Protein AF-0000000087155944 (afdb_homodimer)

Nearest PDB structures (foldseek):
  3dxo-assembly1_A  TM=9.487E-01  e=4.231E-16  Agrobacterium fabrum str. C58
  6x1i-assembly1_B  TM=9.323E-01  e=2.704E-15  Agrobacterium fabrum str. C58
  6bjt-assembly1_A  TM=5.564E-01  e=1.236E-04  Pseudomonas sp. EGD-AKN5
  4q53-assembly1_A  TM=5.794E-01  e=1.583E-04  Bacteroides uniformis ATCC 8492
  2rcd-assembly2_C  TM=5.549E-01  e=8.938E-04  Pectobacterium atrosepticum SCRI1043

Radius of gyration: 18.8 Å; Cα contacts (8 Å, |Δi|>4): 462; chains: 2; bounding box: 41×54×45 Å

pLDDT: mean 95.15, std 6.65, range [58.75, 98.75]

InterPro domains:
  IPR032710 NTF2-like domain superfamily [SSF54427] (1-115)
  IPR037401 SnoaL-like domain [PF12680] (8-109)

Foldseek 3Di:
DQDQQVLVVLVQVLLADQDLVVNLVSCVVAADQQAKEDEPPDIAGGSVRVSVVSNVVCVVPVQKGKDWDDGWDDDDQKIKTKIAIDHPPDDGQWIKMWIFGDDPRHTRYIYIYTDGDPPD/DQDQQVLVVLVQVLLQDQDLVVNLVSCVVAADQQAKEDEPPDIAGGSVRVSVVSNVVCVVPVQKGKDWDDGWDDDDQKIKTKIAIDHPPDGGQWIKMWIFGDDPRHTRYIYIYTDGDPPD

Sequence (240 aa):
MTDHATIARRYIELWNERTPSRRRELLSESWTADARYIDPLISGDGHEGVDALIAGVQQKFPDFRFKLLGEPNGFGDHVRFSWGLGPDGVDSPIKGTDFAVLKEGRIRSITGFLDQVPGAMTDHATIARRYIELWNERTPSRRRELLSESWTADARYIDPLISGDGHEGVDALIAGVQQKFPDFRFKLLGEPNGFGDHVRFSWGLGPDGVDSPIKGTDFAVLKEGRIRSITGFLDQVPGA

Solvent-accessible surface area (backbone atoms only — not comparable to full-atom values): 12722 Å² total; per-residue (Å²): 127,80,55,45,52,58,54,52,52,52,49,43,49,47,71,56,48,83,48,67,71,60,36,53,51,52,39,64,71,42,31,41,73,77,15,35,40,38,39,86,84,50,68,20,54,23,56,66,30,42,52,51,47,46,51,51,52,42,68,75,38,74,73,45,44,63,41,77,44,79,77,50,40,62,48,85,49,36,32,39,40,30,33,25,37,23,48,87,96,52,85,44,58,28,29,30,42,37,37,35,37,43,54,94,88,16,39,38,32,36,46,40,46,81,74,35,58,75,89,108,127,81,57,43,52,59,51,53,51,52,50,43,50,48,70,59,47,83,48,68,70,59,37,52,50,52,39,65,72,44,31,41,72,78,14,35,39,39,41,87,85,51,69,21,55,22,55,67,31,41,52,51,48,45,52,52,52,41,67,76,37,71,72,44,42,64,42,77,44,79,78,50,42,63,48,86,48,37,35,40,40,31,35,28,38,22,49,85,95,50,84,44,59,28,28,31,41,39,37,34,36,43,55,94,87,14,39,36,32,40,46,39,45,80,73,36,58,76,89,108

Structure (mmCIF, N/CA/C/O backbone):
data_AF-0000000087155944-model_v1
#
loop_
_entity.id
_entity.type
_entity.pdbx_description
1 polymer 'SnoaL-like domain-containing protein'
#
loop_
_atom_site.group_PDB
_atom_site.id
_atom_site.type_symbol
_atom_site.label_atom_id
_atom_site.label_alt_id
_atom_site.label_comp_id
_atom_site.label_asym_id
_atom_site.label_entity_id
_atom_site.label_seq_id
_atom_site.pdbx_PDB_ins_code
_atom_site.Cartn_x
_atom_site.Cartn_y
_atom_site.Cartn_z
_atom_site.occupancy
_atom_site.B_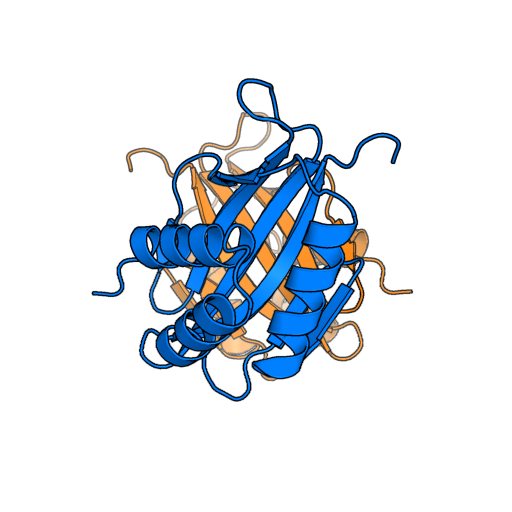iso_or_equiv
_atom_site.auth_seq_id
_atom_site.auth_comp_id
_atom_site.auth_asym_id
_atom_site.auth_atom_id
_atom_site.pdbx_PDB_model_num
ATOM 1 N N . MET A 1 1 ? -20.328 -7.719 -1.333 1 65.56 1 MET A N 1
ATOM 2 C CA . MET A 1 1 ? -19.234 -7.09 -0.606 1 65.56 1 MET A CA 1
ATOM 3 C C . MET A 1 1 ? -17.891 -7.75 -0.963 1 65.56 1 MET A C 1
ATOM 5 O O . MET A 1 1 ? -17.828 -8.969 -1.146 1 65.56 1 MET A O 1
ATOM 9 N N . THR A 1 2 ? -17.031 -6.914 -1.451 1 77.94 2 THR A N 1
ATOM 10 C CA . THR A 1 2 ? -15.758 -7.488 -1.863 1 77.94 2 THR A CA 1
ATOM 11 C C . THR A 1 2 ? -15.141 -8.305 -0.73 1 77.94 2 THR A C 1
ATOM 13 O O . THR A 1 2 ? -15.078 -7.844 0.411 1 77.94 2 THR A O 1
ATOM 16 N N . ASP A 1 3 ? -14.812 -9.555 -0.966 1 91.5 3 ASP A N 1
ATOM 17 C CA . ASP A 1 3 ? -14.109 -10.43 -0.033 1 91.5 3 ASP A CA 1
ATOM 18 C C . ASP A 1 3 ? -12.602 -10.312 -0.208 1 91.5 3 ASP A C 1
ATOM 20 O O . ASP A 1 3 ? -12 -11.031 -1.009 1 91.5 3 ASP A O 1
ATOM 24 N N . HIS A 1 4 ? -11.977 -9.461 0.553 1 94.94 4 HIS A N 1
ATOM 25 C CA . HIS A 1 4 ? -10.57 -9.109 0.41 1 94.94 4 HIS A CA 1
ATOM 26 C C . HIS A 1 4 ? -9.672 -10.297 0.747 1 94.94 4 HIS A C 1
ATOM 28 O O . HIS A 1 4 ? -8.641 -10.5 0.102 1 94.94 4 HIS A O 1
ATOM 34 N N . ALA A 1 5 ? -10.148 -11.086 1.718 1 95.44 5 ALA A N 1
ATOM 35 C CA . ALA A 1 5 ? -9.367 -12.266 2.094 1 95.44 5 ALA A CA 1
ATOM 36 C C . ALA A 1 5 ? -9.32 -13.273 0.953 1 95.44 5 ALA A C 1
ATOM 38 O O . ALA A 1 5 ? -8.281 -13.898 0.711 1 95.44 5 ALA A O 1
ATOM 39 N N . THR A 1 6 ? -10.43 -13.438 0.311 1 96.19 6 THR A N 1
ATOM 40 C CA . THR A 1 6 ? -10.492 -14.359 -0.815 1 96.19 6 THR A CA 1
ATOM 41 C C . THR A 1 6 ? -9.602 -13.883 -1.958 1 96.19 6 THR A C 1
ATOM 43 O O . THR A 1 6 ? -8.93 -14.688 -2.611 1 96.19 6 THR A O 1
ATOM 46 N N . ILE A 1 7 ? -9.578 -12.602 -2.18 1 97.25 7 ILE A N 1
ATOM 47 C CA . ILE A 1 7 ? -8.727 -12.023 -3.217 1 97.25 7 ILE A CA 1
ATOM 48 C C . ILE A 1 7 ? -7.266 -12.336 -2.91 1 97.25 7 ILE A C 1
ATOM 50 O O . ILE A 1 7 ? -6.523 -12.781 -3.787 1 97.25 7 ILE A O 1
ATOM 54 N N . ALA A 1 8 ? -6.871 -12.133 -1.677 1 98.12 8 ALA A N 1
ATOM 55 C CA . ALA A 1 8 ? -5.496 -12.391 -1.261 1 98.12 8 ALA A CA 1
ATOM 56 C C . ALA A 1 8 ? -5.156 -13.875 -1.392 1 98.12 8 ALA A C 1
ATOM 58 O O . ALA A 1 8 ? -4.066 -14.234 -1.849 1 98.12 8 ALA A O 1
ATOM 59 N N . ARG A 1 9 ? -6.082 -14.719 -1.025 1 97.31 9 ARG A N 1
ATOM 60 C CA . ARG A 1 9 ? -5.859 -16.156 -1.111 1 97.31 9 ARG A CA 1
ATOM 61 C C . ARG A 1 9 ? -5.68 -16.609 -2.561 1 97.31 9 ARG A C 1
ATOM 63 O O . ARG A 1 9 ? -4.777 -17.391 -2.869 1 97.31 9 ARG A O 1
ATOM 70 N N . ARG A 1 10 ? -6.492 -16.094 -3.426 1 97.31 10 ARG A N 1
ATOM 71 C CA . ARG A 1 10 ? -6.402 -16.438 -4.844 1 97.31 10 ARG A CA 1
ATOM 72 C C . ARG A 1 10 ? -5.102 -15.914 -5.445 1 97.31 10 ARG A C 1
ATOM 74 O O . ARG A 1 10 ? -4.512 -16.562 -6.316 1 97.31 10 ARG A O 1
ATOM 81 N N . TYR A 1 11 ? -4.699 -14.781 -4.996 1 98.44 11 TYR A N 1
ATOM 82 C CA . TYR A 1 11 ? -3.422 -14.211 -5.414 1 98.44 11 TYR A CA 1
ATOM 83 C C . TYR A 1 11 ? -2.271 -15.148 -5.055 1 98.44 11 TYR A C 1
ATOM 85 O O . TYR A 1 11 ? -1.435 -15.461 -5.906 1 98.44 11 TYR A O 1
ATOM 93 N N . ILE A 1 12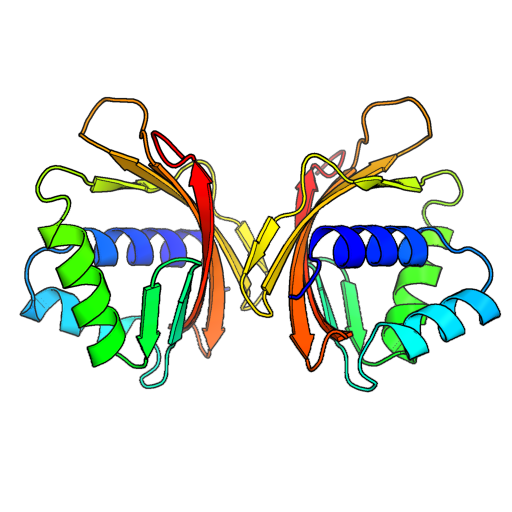 ? -2.291 -15.586 -3.85 1 98.12 12 ILE A N 1
ATOM 94 C CA . ILE A 1 12 ? -1.229 -16.469 -3.383 1 98.12 12 ILE A CA 1
ATOM 95 C C . ILE A 1 12 ? -1.285 -17.797 -4.152 1 98.12 12 ILE A C 1
ATOM 97 O O . ILE A 1 12 ? -0.248 -18.344 -4.516 1 98.12 12 ILE A O 1
ATOM 101 N N . GLU A 1 13 ? -2.498 -18.297 -4.398 1 97.94 13 GLU A N 1
ATOM 102 C CA . GLU A 1 13 ? -2.668 -19.5 -5.203 1 97.94 13 GLU A CA 1
ATOM 103 C C . GLU A 1 13 ? -2.049 -19.328 -6.59 1 97.94 13 GLU A C 1
ATOM 105 O O . GLU A 1 13 ? -1.396 -20.25 -7.102 1 97.94 13 GLU A O 1
ATOM 110 N N . LEU A 1 14 ? -2.246 -18.203 -7.172 1 98.5 14 LEU A N 1
ATOM 111 C CA . LEU A 1 14 ? -1.695 -17.922 -8.492 1 98.5 14 LEU A CA 1
ATOM 112 C C . LEU A 1 14 ? -0.172 -18 -8.477 1 98.5 14 LEU A C 1
ATOM 114 O O . LEU A 1 14 ? 0.431 -18.641 -9.336 1 98.5 14 LEU A O 1
ATOM 118 N N . TRP A 1 15 ? 0.445 -17.359 -7.496 1 98.19 15 TRP A N 1
ATOM 119 C CA . TRP A 1 15 ? 1.899 -17.297 -7.398 1 98.19 15 TRP A CA 1
ATOM 120 C C . TRP A 1 15 ? 2.49 -18.688 -7.164 1 98.19 15 TRP A C 1
ATOM 122 O O . TRP A 1 15 ? 3.654 -18.938 -7.488 1 98.19 15 TRP A O 1
ATOM 132 N N . ASN A 1 16 ? 1.623 -19.562 -6.602 1 97.62 16 ASN A N 1
ATOM 133 C CA . ASN A 1 16 ? 2.104 -20.906 -6.297 1 97.62 16 ASN A CA 1
ATOM 134 C C . ASN A 1 16 ? 1.771 -21.891 -7.414 1 97.62 16 ASN A C 1
ATOM 136 O O . ASN A 1 16 ? 2.215 -23.047 -7.387 1 97.62 16 ASN A O 1
ATOM 140 N N . GLU A 1 17 ? 0.914 -21.5 -8.383 1 98.06 17 GLU A N 1
ATOM 141 C CA . GLU A 1 17 ? 0.504 -22.375 -9.477 1 98.06 17 GLU A CA 1
ATOM 142 C C . GLU A 1 17 ? 1.668 -22.656 -10.422 1 98.06 17 GLU A C 1
ATOM 144 O O . GLU A 1 17 ? 2.234 -21.734 -11.016 1 98.06 17 GLU A O 1
ATOM 149 N N . ARG A 1 18 ? 1.999 -23.938 -10.68 1 97 18 ARG A N 1
ATOM 150 C CA . ARG A 1 18 ? 3.195 -24.312 -11.43 1 97 18 ARG A CA 1
ATOM 151 C C . ARG A 1 18 ? 2.848 -24.688 -12.867 1 97 18 ARG A C 1
ATOM 153 O O . ARG A 1 18 ? 3.732 -24.766 -13.719 1 97 18 ARG A O 1
ATOM 160 N N . THR A 1 19 ? 1.595 -24.891 -13.148 1 97.56 19 THR A N 1
ATOM 161 C CA . THR A 1 19 ? 1.154 -25.234 -14.492 1 97.56 19 THR A CA 1
ATOM 162 C C . THR A 1 19 ? 0.83 -23.984 -15.297 1 97.56 19 THR A C 1
ATOM 164 O O . THR A 1 19 ? -0.12 -23.266 -14.977 1 97.56 19 THR A O 1
ATOM 167 N N . PRO A 1 20 ? 1.534 -23.781 -16.422 1 96.88 20 PRO A N 1
ATOM 168 C CA . PRO A 1 20 ? 1.374 -22.531 -17.172 1 96.88 20 PRO A CA 1
ATOM 169 C C . PRO A 1 20 ? -0.056 -22.312 -17.656 1 96.88 20 PRO A C 1
ATOM 171 O O . PRO A 1 20 ? -0.588 -21.203 -17.562 1 96.88 20 PRO A O 1
ATOM 174 N N . SER A 1 21 ? -0.633 -23.375 -18.172 1 97.5 21 SER A N 1
ATOM 175 C CA . SER A 1 21 ? -1.989 -23.219 -18.688 1 97.5 21 SER A CA 1
ATOM 176 C C . SER A 1 21 ? -2.971 -22.875 -17.578 1 97.5 21 SER A C 1
ATOM 178 O O . SER A 1 21 ? -3.869 -22.047 -17.766 1 97.5 21 SER A O 1
ATOM 180 N N . ARG A 1 22 ? -2.83 -23.484 -16.453 1 97.88 22 ARG A N 1
ATOM 181 C CA . ARG A 1 22 ? -3.686 -23.203 -15.305 1 97.88 22 ARG A CA 1
ATOM 182 C C . ARG A 1 22 ? -3.441 -21.797 -14.781 1 97.88 22 ARG A C 1
ATOM 184 O O . ARG A 1 22 ? -4.383 -21.094 -14.391 1 97.88 22 ARG A O 1
ATOM 191 N N . ARG A 1 23 ? -2.199 -21.359 -14.758 1 97.81 23 ARG A N 1
ATOM 192 C CA . ARG A 1 23 ? -1.865 -20 -14.344 1 97.81 23 ARG A CA 1
ATOM 193 C C . ARG A 1 23 ? -2.551 -18.969 -15.234 1 97.81 23 ARG A C 1
ATOM 195 O O . ARG A 1 23 ? -3.098 -17.969 -14.742 1 97.81 23 ARG A O 1
ATOM 202 N N . ARG A 1 24 ? -2.557 -19.203 -16.516 1 97.19 24 ARG A N 1
ATOM 203 C CA . ARG A 1 24 ? -3.195 -18.297 -17.453 1 97.19 24 ARG A CA 1
ATOM 204 C C . ARG A 1 24 ? -4.703 -18.234 -17.219 1 97.19 24 ARG A C 1
ATOM 206 O O . ARG A 1 24 ? -5.312 -17.172 -17.359 1 97.19 24 ARG A O 1
ATOM 213 N N . GLU A 1 25 ? -5.23 -19.344 -16.891 1 97.88 25 GLU A N 1
ATOM 214 C CA . GLU A 1 25 ? -6.656 -19.391 -16.562 1 97.88 25 GLU A CA 1
ATOM 215 C C . GLU A 1 25 ? -6.965 -18.578 -15.312 1 97.88 25 GLU A C 1
ATOM 217 O O . GLU A 1 25 ? -7.926 -17.797 -15.297 1 97.88 25 GLU A O 1
ATOM 222 N N . LEU A 1 26 ? -6.172 -18.766 -14.297 1 98 26 LEU A N 1
ATOM 223 C CA . LEU A 1 26 ? -6.359 -18.031 -13.055 1 98 26 LEU A CA 1
ATOM 224 C C . LEU A 1 26 ? -6.219 -16.531 -13.297 1 98 26 LEU A C 1
ATOM 226 O O . LEU A 1 26 ? -6.988 -15.734 -12.75 1 98 26 LEU A O 1
ATOM 230 N N . LEU A 1 27 ? -5.25 -16.125 -14.117 1 98.25 27 LEU A N 1
ATOM 231 C CA . LEU A 1 27 ? -5.062 -14.727 -14.469 1 98.25 27 LEU A CA 1
ATOM 232 C C . LEU A 1 27 ? -6.293 -14.18 -15.18 1 98.25 27 LEU A C 1
ATOM 234 O O . LEU A 1 27 ? -6.789 -13.102 -14.828 1 98.25 27 LEU A O 1
ATOM 238 N N . SER A 1 28 ? -6.762 -14.914 -16.094 1 97.56 28 SER A N 1
ATOM 239 C CA . SER A 1 28 ? -7.922 -14.492 -16.875 1 97.56 28 SER A CA 1
ATOM 240 C C . SER A 1 28 ? -9.148 -14.328 -15.992 1 97.56 28 SER A C 1
ATOM 242 O O . SER A 1 28 ? -9.977 -13.438 -16.219 1 97.56 28 SER A O 1
ATOM 244 N N . GLU A 1 29 ? -9.266 -15.078 -14.977 1 97 29 GLU A N 1
ATOM 245 C CA . GLU A 1 29 ? -10.43 -15.078 -14.094 1 97 29 GLU A CA 1
ATOM 246 C C . GLU A 1 29 ? -10.344 -13.953 -13.07 1 97 29 GLU A C 1
ATOM 248 O O . GLU A 1 29 ? -11.359 -13.328 -12.75 1 97 29 GLU A O 1
ATOM 253 N N . SER A 1 30 ? -9.156 -13.633 -12.664 1 97.56 30 SER A N 1
ATOM 254 C CA . SER A 1 30 ? -9.062 -12.852 -11.438 1 97.56 30 SER A CA 1
ATOM 255 C C . SER A 1 30 ? -8.406 -11.492 -11.688 1 97.56 30 SER A C 1
ATOM 257 O O . SER A 1 30 ? -8.438 -10.609 -10.828 1 97.56 30 SER A O 1
ATOM 259 N N . TRP A 1 31 ? -7.824 -11.344 -12.852 1 98.5 31 TRP A N 1
ATOM 260 C CA . TRP A 1 31 ? -7.121 -10.109 -13.188 1 98.5 31 TRP A CA 1
ATOM 261 C C . TRP A 1 31 ? -7.738 -9.445 -14.414 1 98.5 31 TRP A C 1
ATOM 263 O O . TRP A 1 31 ? -8.188 -10.133 -15.336 1 98.5 31 TRP A O 1
ATOM 273 N N . THR A 1 32 ? -7.762 -8.125 -14.422 1 98.5 32 THR A N 1
ATOM 274 C CA . THR A 1 32 ? -8.172 -7.441 -15.648 1 98.5 32 THR A CA 1
ATOM 275 C C . THR A 1 32 ? -7.137 -7.637 -16.75 1 98.5 32 THR A C 1
ATOM 277 O O . THR A 1 32 ? -5.965 -7.898 -16.469 1 98.5 32 THR A O 1
ATOM 280 N N . ALA A 1 33 ? -7.492 -7.477 -17.938 1 97.62 33 ALA A N 1
ATOM 281 C CA . ALA A 1 33 ? -6.621 -7.754 -19.078 1 97.62 33 ALA A CA 1
ATOM 282 C C . ALA A 1 33 ? -5.434 -6.793 -19.109 1 97.62 33 ALA A C 1
ATOM 284 O O . ALA A 1 33 ? -4.348 -7.148 -19.578 1 97.62 33 ALA A O 1
ATOM 285 N N . ASP A 1 34 ? -5.633 -5.617 -18.562 1 97.44 34 ASP A N 1
ATOM 286 C CA . ASP A 1 34 ? -4.602 -4.586 -18.578 1 97.44 34 ASP A CA 1
ATOM 287 C C . ASP A 1 34 ? -3.938 -4.449 -17.203 1 97.44 34 ASP A C 1
ATOM 289 O O . ASP A 1 34 ? -3.389 -3.395 -16.875 1 97.44 34 ASP A O 1
ATOM 293 N N . ALA A 1 35 ? -4.02 -5.504 -16.391 1 98.25 35 ALA A N 1
ATOM 294 C CA . ALA A 1 35 ? -3.49 -5.453 -15.023 1 98.25 35 ALA A CA 1
ATOM 295 C C . ALA A 1 35 ? -1.978 -5.246 -15.031 1 98.25 35 ALA A C 1
ATOM 297 O O . ALA A 1 35 ? -1.296 -5.637 -15.984 1 98.25 35 ALA A O 1
ATOM 298 N N . ARG A 1 36 ? -1.541 -4.621 -14.039 1 98.12 36 ARG A N 1
ATOM 299 C CA . ARG A 1 36 ? -0.114 -4.352 -13.891 1 98.12 36 ARG A CA 1
ATOM 300 C C . ARG A 1 36 ? 0.393 -4.805 -12.523 1 98.12 36 ARG A C 1
ATOM 302 O O . ARG A 1 36 ? -0.282 -4.613 -11.516 1 98.12 36 ARG A O 1
ATOM 309 N N . TYR A 1 37 ? 1.573 -5.359 -12.578 1 98.69 37 TYR A N 1
ATOM 310 C CA . TYR A 1 37 ? 2.314 -5.715 -11.375 1 98.69 37 TYR A CA 1
ATOM 311 C C . TYR A 1 37 ? 3.643 -4.969 -11.312 1 98.69 37 TYR A C 1
ATOM 313 O O . TYR A 1 37 ? 4.383 -4.926 -12.297 1 98.69 37 TYR A O 1
ATOM 321 N N . ILE A 1 38 ? 3.918 -4.324 -10.086 1 98.31 38 ILE A N 1
ATOM 322 C CA . ILE A 1 38 ? 5.223 -3.684 -9.93 1 98.31 38 ILE A CA 1
ATOM 323 C C . ILE A 1 38 ? 5.734 -3.895 -8.508 1 98.31 38 ILE A C 1
ATOM 325 O O . ILE A 1 38 ? 4.961 -3.846 -7.551 1 98.31 38 ILE A O 1
ATOM 329 N N . ASP A 1 39 ? 6.941 -4.242 -8.367 1 97.19 39 ASP A N 1
ATOM 330 C CA . ASP A 1 39 ? 7.68 -4.18 -7.113 1 97.19 39 ASP A CA 1
ATOM 331 C C . ASP A 1 39 ? 9.102 -3.664 -7.34 1 97.19 39 ASP A C 1
ATOM 333 O O . ASP A 1 39 ? 9.461 -3.293 -8.461 1 97.19 39 ASP A O 1
ATOM 337 N N . PRO A 1 40 ? 9.992 -3.48 -6.332 1 96.06 40 PRO A N 1
ATOM 338 C CA . PRO A 1 40 ? 11.297 -2.844 -6.52 1 96.06 40 PRO A CA 1
ATOM 339 C C . PRO A 1 40 ? 12.188 -3.6 -7.504 1 96.06 40 PRO A C 1
ATOM 341 O O . PRO A 1 40 ? 13.117 -3.02 -8.07 1 96.06 40 PRO A O 1
ATOM 344 N N . LEU A 1 41 ? 11.859 -4.809 -7.781 1 94.62 41 LEU A N 1
ATOM 345 C CA . LEU A 1 41 ? 12.797 -5.656 -8.508 1 94.62 41 LEU A CA 1
ATOM 346 C C . LEU A 1 41 ? 12.25 -6.016 -9.891 1 94.62 41 LEU A C 1
ATOM 348 O O . LEU A 1 41 ? 13.016 -6.211 -10.836 1 94.62 41 LEU A O 1
ATOM 352 N N . ILE A 1 42 ? 11.023 -6.082 -9.961 1 96.25 42 ILE A N 1
ATOM 353 C CA . ILE A 1 42 ? 10.445 -6.609 -11.188 1 96.25 42 ILE A CA 1
ATOM 354 C C . ILE A 1 42 ? 9.102 -5.934 -11.461 1 96.25 42 ILE A C 1
ATOM 356 O O . ILE A 1 42 ? 8.5 -5.355 -10.555 1 96.25 42 ILE A O 1
ATOM 360 N N . SER A 1 43 ? 8.664 -5.934 -12.727 1 97.62 43 SER A N 1
ATOM 361 C CA . SER A 1 43 ? 7.348 -5.465 -13.148 1 97.62 43 SER A CA 1
ATOM 362 C C . SER A 1 43 ? 6.824 -6.273 -14.336 1 97.62 43 SER A C 1
ATOM 364 O O . SER A 1 43 ? 7.602 -6.922 -15.039 1 97.62 43 SER A O 1
ATOM 366 N N . GLY A 1 44 ? 5.531 -6.34 -14.406 1 97.88 44 GLY A N 1
ATOM 367 C CA . GLY A 1 44 ? 4.863 -7.012 -15.508 1 97.88 44 GLY A CA 1
ATOM 368 C C . GLY A 1 44 ? 3.535 -6.371 -15.875 1 97.88 44 GLY A C 1
ATOM 369 O O . GLY A 1 44 ? 2.785 -5.938 -15 1 97.88 44 GLY A O 1
ATOM 370 N N . ASP A 1 45 ? 3.268 -6.371 -17.203 1 98 45 ASP A N 1
ATOM 371 C CA . ASP A 1 45 ? 2.039 -5.77 -17.703 1 98 45 ASP A CA 1
ATOM 372 C C . ASP A 1 45 ? 1.174 -6.805 -18.422 1 98 45 ASP A C 1
ATOM 374 O O . ASP A 1 45 ? 1.669 -7.562 -19.266 1 98 45 ASP A O 1
ATOM 378 N N . GLY A 1 46 ? -0.104 -6.691 -18.125 1 98.19 46 GLY A N 1
ATOM 379 C CA . GLY A 1 46 ? -1.018 -7.633 -18.75 1 98.19 46 GLY A CA 1
ATOM 380 C C . GLY A 1 46 ? -0.827 -9.055 -18.266 1 98.19 46 GLY A C 1
ATOM 381 O O . GLY A 1 46 ? 0.091 -9.344 -17.5 1 98.19 46 GLY A O 1
ATOM 382 N N . HIS A 1 47 ? -1.756 -9.906 -18.719 1 98.38 47 HIS A N 1
ATOM 383 C CA . HIS A 1 47 ? -1.715 -11.297 -18.297 1 98.38 47 HIS A CA 1
ATOM 384 C C . HIS A 1 47 ? -0.401 -11.961 -18.703 1 98.38 47 HIS A C 1
ATOM 386 O O . HIS A 1 47 ? 0.194 -12.703 -17.922 1 98.38 47 HIS A O 1
ATOM 392 N N . GLU A 1 48 ? 0.081 -11.641 -19.859 1 97.69 48 GLU A N 1
ATOM 393 C CA . GLU A 1 48 ? 1.319 -12.25 -20.344 1 97.69 48 GLU A CA 1
ATOM 394 C C . GLU A 1 48 ? 2.512 -11.805 -19.5 1 97.69 48 GLU A C 1
ATOM 396 O O . GLU A 1 48 ? 3.354 -12.633 -19.125 1 97.69 48 GLU A O 1
ATOM 401 N N . GLY A 1 49 ? 2.584 -10.523 -19.281 1 98.06 49 GLY A N 1
ATOM 402 C CA . GLY A 1 49 ? 3.674 -10 -18.469 1 98.06 49 GLY A CA 1
ATOM 403 C C . GLY A 1 49 ? 3.682 -10.555 -17.047 1 98.06 49 GLY A C 1
ATOM 404 O O . GLY A 1 49 ? 4.738 -10.914 -16.531 1 98.06 49 GLY A O 1
ATOM 405 N N . VAL A 1 50 ? 2.518 -10.641 -16.469 1 98.38 50 VAL A N 1
ATOM 406 C CA . VAL A 1 50 ? 2.41 -11.148 -15.102 1 98.38 50 VAL A CA 1
ATOM 407 C C . VAL A 1 50 ? 2.742 -12.641 -15.078 1 98.38 50 VAL A C 1
ATOM 409 O O . VAL A 1 50 ? 3.445 -13.109 -14.18 1 98.38 50 VAL A O 1
ATOM 412 N N . ASP A 1 51 ? 2.227 -13.344 -16.031 1 98.12 51 ASP A N 1
ATOM 413 C CA . ASP A 1 51 ? 2.533 -14.766 -16.125 1 98.12 51 ASP A CA 1
ATOM 414 C C . ASP A 1 51 ? 4.039 -15 -16.219 1 98.12 51 ASP A C 1
ATOM 416 O O . ASP A 1 51 ? 4.582 -15.867 -15.539 1 98.12 51 ASP A O 1
ATOM 420 N N . ALA A 1 52 ? 4.723 -14.227 -17.078 1 97.69 52 ALA A N 1
ATOM 421 C CA . ALA A 1 52 ? 6.164 -14.367 -17.281 1 97.69 52 ALA A CA 1
ATOM 422 C C . ALA A 1 52 ? 6.926 -14.07 -15.984 1 97.69 52 ALA A C 1
ATOM 424 O O . ALA A 1 52 ? 7.914 -14.742 -15.68 1 97.69 52 ALA A O 1
ATOM 425 N N . LEU A 1 53 ? 6.457 -13.094 -15.352 1 97.25 53 LEU A N 1
ATOM 426 C CA . LEU A 1 53 ? 7.078 -12.703 -14.086 1 97.25 53 LEU A CA 1
ATOM 427 C C . LEU A 1 53 ? 6.984 -13.836 -13.07 1 97.25 53 LEU A C 1
ATOM 429 O O . LEU A 1 53 ? 7.965 -14.148 -12.391 1 97.25 53 LEU A O 1
ATOM 433 N N . ILE A 1 54 ? 5.797 -14.375 -12.898 1 97.94 54 ILE A N 1
ATOM 434 C CA . ILE A 1 54 ? 5.578 -15.453 -11.945 1 97.94 54 ILE A CA 1
ATOM 435 C C . ILE A 1 54 ? 6.453 -16.656 -12.305 1 97.94 54 ILE A C 1
ATOM 437 O O . ILE A 1 54 ? 7.113 -17.234 -11.445 1 97.94 54 ILE A O 1
ATOM 441 N N . ALA A 1 55 ? 6.473 -16.938 -13.578 1 97.94 55 ALA A N 1
ATOM 442 C CA . ALA A 1 55 ? 7.297 -18.047 -14.055 1 97.94 55 ALA A CA 1
ATOM 443 C C . ALA A 1 55 ? 8.766 -17.828 -13.711 1 97.94 55 ALA A C 1
ATOM 445 O O . ALA A 1 55 ? 9.453 -18.766 -13.281 1 97.94 55 ALA A O 1
ATOM 446 N N . GLY A 1 56 ? 9.242 -16.656 -13.938 1 97.5 56 GLY A N 1
ATOM 447 C CA . GLY A 1 56 ? 10.617 -16.312 -13.617 1 97.5 56 GLY A CA 1
ATOM 448 C C . GLY A 1 56 ? 10.945 -16.469 -12.148 1 97.5 56 GLY A C 1
ATOM 449 O O . GLY A 1 56 ? 12 -17.016 -11.797 1 97.5 56 GLY A O 1
ATOM 450 N N . VAL A 1 57 ? 10.078 -16.016 -11.305 1 97.06 57 VAL A N 1
ATOM 451 C CA . VAL A 1 57 ? 10.289 -16.125 -9.867 1 97.06 57 VAL A CA 1
ATOM 452 C C . VAL A 1 57 ? 10.289 -17.594 -9.453 1 97.06 57 VAL A C 1
ATOM 454 O O . VAL A 1 57 ? 11.133 -18.031 -8.664 1 97.06 57 VAL A O 1
ATOM 457 N N . GLN A 1 58 ? 9.398 -18.375 -9.977 1 97.06 58 GLN A N 1
ATOM 458 C CA . GLN A 1 58 ? 9.305 -19.797 -9.648 1 97.06 58 GLN A CA 1
ATOM 459 C C . GLN A 1 58 ? 10.562 -20.547 -10.094 1 97.06 58 GLN A C 1
ATOM 461 O O . GLN A 1 58 ? 11 -21.484 -9.43 1 97.06 58 GLN A O 1
ATOM 466 N N . GLN A 1 59 ? 11.031 -20.125 -11.227 1 97.12 59 GLN A N 1
ATOM 467 C CA . GLN A 1 59 ? 12.266 -20.75 -11.711 1 97.12 59 GLN A CA 1
ATOM 468 C C . GLN A 1 59 ? 13.43 -20.453 -10.773 1 97.12 59 GLN A C 1
ATOM 470 O O . GLN A 1 59 ? 14.281 -21.328 -10.547 1 97.12 59 GLN A O 1
ATOM 475 N N . LYS A 1 60 ? 13.469 -19.328 -10.281 1 95.44 60 LYS A N 1
ATOM 476 C CA . LYS A 1 60 ? 14.539 -18.922 -9.375 1 95.44 60 LYS A CA 1
ATOM 477 C C . LYS A 1 60 ? 14.414 -19.625 -8.023 1 95.44 60 LYS A C 1
ATOM 479 O O . LYS A 1 60 ? 15.422 -19.922 -7.379 1 95.44 60 LYS A O 1
ATOM 484 N N . PHE A 1 61 ? 13.211 -19.875 -7.629 1 94.88 61 PHE A N 1
ATOM 485 C CA . PHE A 1 61 ? 12.938 -20.5 -6.344 1 94.88 61 PHE A CA 1
ATOM 486 C C . PHE A 1 61 ? 12.039 -21.734 -6.523 1 94.88 61 PHE A C 1
ATOM 488 O O . PHE A 1 61 ? 10.914 -21.75 -6.023 1 94.88 61 PHE A O 1
ATOM 495 N N . PRO A 1 62 ? 12.539 -22.75 -7.035 1 94.06 62 PRO A N 1
ATOM 496 C CA . PRO A 1 62 ? 11.703 -23.906 -7.375 1 94.06 62 PRO A CA 1
ATOM 497 C C . PRO A 1 62 ? 11.141 -24.609 -6.145 1 94.06 62 PRO A C 1
ATOM 499 O O . PRO A 1 62 ? 10.055 -25.203 -6.207 1 94.06 62 PRO A O 1
ATOM 502 N N . ASP A 1 63 ? 11.773 -24.453 -5.02 1 93.06 63 ASP A N 1
ATOM 503 C CA . ASP A 1 63 ? 11.359 -25.203 -3.834 1 93.06 63 ASP A CA 1
ATOM 504 C C . ASP A 1 63 ? 10.688 -24.297 -2.811 1 93.06 63 ASP A C 1
ATOM 506 O O . ASP A 1 63 ? 10.445 -24.703 -1.675 1 93.06 63 ASP A O 1
ATOM 510 N N . PHE A 1 64 ? 10.445 -23.125 -3.156 1 95.38 64 PHE A N 1
ATOM 511 C CA . PHE A 1 64 ? 9.828 -22.156 -2.254 1 95.38 64 PHE A CA 1
ATOM 512 C C . PHE A 1 64 ? 8.344 -22 -2.566 1 95.38 64 PHE A C 1
ATOM 514 O O . PHE A 1 64 ? 7.91 -22.25 -3.693 1 95.38 64 PHE A O 1
ATOM 521 N N . ARG A 1 65 ? 7.594 -21.594 -1.541 1 96.5 65 ARG A N 1
ATOM 522 C CA . ARG A 1 65 ? 6.172 -21.297 -1.675 1 96.5 65 ARG A CA 1
ATOM 523 C C . ARG A 1 65 ? 5.816 -19.984 -0.975 1 96.5 65 ARG A C 1
ATOM 525 O O . ARG A 1 65 ? 6.402 -19.656 0.055 1 96.5 65 ARG A O 1
ATOM 532 N N . PHE A 1 66 ? 4.809 -19.406 -1.585 1 97.44 66 PHE A N 1
ATOM 533 C CA . PHE A 1 66 ? 4.254 -18.219 -0.965 1 97.44 66 PHE A CA 1
ATOM 534 C C . PHE A 1 66 ? 3.18 -18.578 0.05 1 97.44 66 PHE A C 1
ATOM 536 O O . PHE A 1 66 ? 2.381 -19.484 -0.184 1 97.44 66 PHE A O 1
ATOM 543 N N . LYS A 1 67 ? 3.17 -17.891 1.15 1 96.94 67 LYS A N 1
ATOM 544 C CA . LYS A 1 67 ? 2.115 -18.016 2.154 1 96.94 67 LYS A CA 1
ATOM 545 C C . LYS A 1 67 ? 1.686 -16.641 2.668 1 96.94 67 LYS A C 1
ATOM 547 O O . LYS A 1 67 ? 2.496 -15.719 2.736 1 96.94 67 LYS A O 1
ATOM 552 N N . LEU A 1 68 ? 0.392 -16.594 3.018 1 96.75 68 LEU A N 1
ATOM 553 C CA . LEU A 1 68 ? -0.099 -15.359 3.611 1 96.75 68 LEU A CA 1
ATOM 554 C C . LEU A 1 68 ? 0.433 -15.188 5.031 1 96.75 68 LEU A C 1
ATOM 556 O O . LEU A 1 68 ? 0.495 -16.156 5.797 1 96.75 68 LEU A O 1
ATOM 560 N N . LEU A 1 69 ? 0.85 -14.016 5.297 1 95.75 69 LEU A N 1
ATOM 561 C CA . LEU A 1 69 ? 1.215 -13.648 6.66 1 95.75 69 LEU A CA 1
ATOM 562 C C . LEU A 1 69 ? 0.158 -12.742 7.281 1 95.75 69 LEU A C 1
ATOM 564 O O . LEU A 1 69 ? -0.122 -11.664 6.762 1 95.75 69 LEU A O 1
ATOM 568 N N . GLY A 1 70 ? -0.444 -13.164 8.383 1 94.06 70 GLY A N 1
ATOM 569 C CA . GLY A 1 70 ? -1.489 -12.383 9.016 1 94.06 70 GLY A CA 1
ATOM 570 C C . GLY A 1 70 ? -2.783 -12.352 8.227 1 94.06 70 GLY A C 1
ATOM 571 O O . GLY A 1 70 ? -2.975 -13.164 7.312 1 94.06 70 GLY A O 1
ATOM 572 N N . GLU A 1 71 ? -3.652 -11.391 8.57 1 94.38 71 GLU A N 1
ATOM 573 C CA . GLU A 1 71 ? -4.957 -11.289 7.926 1 94.38 71 GLU A CA 1
ATOM 574 C C . GLU A 1 71 ? -4.965 -10.188 6.871 1 94.38 71 GLU A C 1
ATOM 576 O O . GLU A 1 71 ? -4.633 -9.039 7.16 1 94.38 71 GLU A O 1
ATOM 581 N N . PRO A 1 72 ? -5.375 -10.625 5.676 1 96.12 72 PRO A N 1
ATOM 582 C CA . PRO A 1 72 ? -5.57 -9.578 4.672 1 96.12 72 PRO A CA 1
ATOM 583 C C . PRO A 1 72 ? -6.598 -8.531 5.098 1 96.12 72 PRO A C 1
ATOM 585 O O . PRO A 1 72 ? -7.543 -8.852 5.824 1 96.12 72 PRO A O 1
ATOM 588 N N . ASN A 1 73 ? -6.355 -7.328 4.699 1 94.56 73 ASN A N 1
ATOM 589 C CA . ASN A 1 73 ? -7.336 -6.285 4.965 1 94.56 73 ASN A CA 1
ATOM 590 C C . ASN A 1 73 ? -7.594 -5.43 3.727 1 94.56 73 ASN A C 1
ATOM 592 O O . ASN A 1 73 ? -6.902 -5.57 2.715 1 94.56 73 ASN A O 1
ATOM 596 N N . GLY A 1 74 ? -8.766 -4.766 3.783 1 95.38 74 GLY A N 1
ATOM 597 C CA . GLY A 1 74 ? -9.133 -3.941 2.645 1 95.38 74 GLY A CA 1
ATOM 598 C C . GLY A 1 74 ? -10.422 -3.17 2.859 1 95.38 74 GLY A C 1
ATOM 599 O O . GLY A 1 74 ? -11.078 -3.326 3.891 1 95.38 74 GLY A O 1
ATOM 600 N N . PHE A 1 75 ? -10.695 -2.283 2.004 1 96.12 75 PHE A N 1
ATOM 601 C CA . PHE A 1 75 ? -11.922 -1.496 1.92 1 96.12 75 PHE A CA 1
ATOM 602 C C . PHE A 1 75 ? -12.211 -1.092 0.479 1 96.12 75 PHE A C 1
ATOM 604 O O . PHE A 1 75 ? -11.305 -0.682 -0.249 1 96.12 75 PHE A O 1
ATOM 611 N N . GLY A 1 76 ? -13.469 -1.312 0.089 1 95.81 76 GLY A N 1
ATOM 612 C CA . GLY A 1 76 ? -13.789 -1.024 -1.299 1 95.81 76 GLY A CA 1
ATOM 613 C C . GLY A 1 76 ? -12.977 -1.843 -2.283 1 95.81 76 GLY A C 1
ATOM 614 O O . GLY A 1 76 ? -12.977 -3.074 -2.227 1 95.81 76 GLY A O 1
ATOM 615 N N . ASP A 1 77 ? -12.172 -1.102 -3.084 1 97.38 77 ASP A N 1
ATOM 616 C CA . ASP A 1 77 ? -11.406 -1.787 -4.125 1 97.38 77 ASP A CA 1
ATOM 617 C C . ASP A 1 77 ? -9.93 -1.884 -3.746 1 97.38 77 ASP A C 1
ATOM 619 O O . ASP A 1 77 ? -9.078 -2.115 -4.609 1 97.38 77 ASP A O 1
ATOM 623 N N . HIS A 1 78 ? -9.664 -1.652 -2.512 1 98.25 78 HIS A N 1
ATOM 624 C CA . HIS A 1 78 ? -8.281 -1.673 -2.064 1 98.25 78 HIS A CA 1
ATOM 625 C C . HIS A 1 78 ? -8.016 -2.861 -1.146 1 98.25 78 HIS A C 1
ATOM 627 O O . HIS A 1 78 ? -8.781 -3.117 -0.216 1 98.25 78 HIS A O 1
ATOM 633 N N . VAL A 1 79 ? -6.988 -3.553 -1.392 1 98.31 79 VAL A N 1
ATOM 634 C CA . VAL A 1 79 ? -6.617 -4.723 -0.6 1 98.31 79 VAL A CA 1
ATOM 635 C C . VAL A 1 79 ? -5.145 -4.6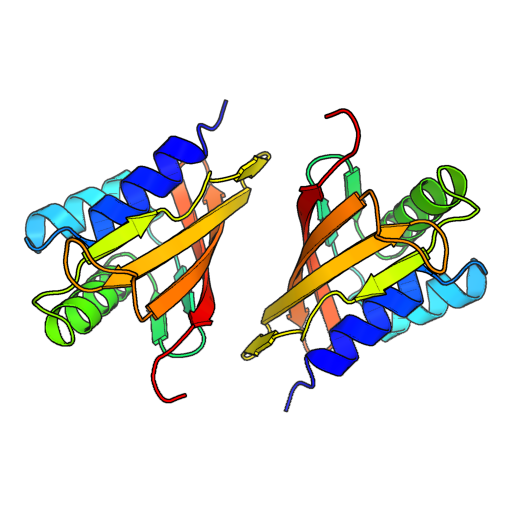37 -0.204 1 98.31 79 VAL A C 1
ATOM 637 O O . VAL A 1 79 ? -4.301 -4.25 -1.016 1 98.31 79 VAL A O 1
ATOM 640 N N . ARG A 1 80 ? -4.844 -4.988 0.984 1 98.62 80 ARG A N 1
ATOM 641 C CA . ARG A 1 80 ? -3.475 -5.098 1.478 1 98.62 80 ARG A CA 1
ATOM 642 C C . ARG A 1 80 ? -3.244 -6.441 2.16 1 98.62 80 ARG A C 1
ATOM 644 O O . ARG A 1 80 ? -4.078 -6.895 2.949 1 98.62 80 ARG A O 1
ATOM 651 N N . PHE A 1 81 ? -2.176 -7.047 1.875 1 98.38 81 PHE A N 1
ATOM 652 C CA . PHE A 1 81 ? -1.827 -8.312 2.51 1 98.38 81 PHE A CA 1
ATOM 653 C C . PHE A 1 81 ? -0.322 -8.547 2.457 1 98.38 81 PHE A C 1
ATOM 655 O O . PHE A 1 81 ? 0.361 -8.039 1.567 1 98.38 81 PHE A O 1
ATOM 662 N N . SER A 1 82 ? 0.133 -9.344 3.379 1 98 82 SER A N 1
ATOM 663 C CA . SER A 1 82 ? 1.547 -9.703 3.451 1 98 82 SER A CA 1
ATOM 664 C C . SER A 1 82 ? 1.758 -11.18 3.172 1 98 82 SER A C 1
ATOM 666 O O . SER A 1 82 ? 0.847 -11.992 3.357 1 98 82 SER A O 1
ATOM 668 N N . TRP A 1 83 ? 2.961 -11.414 2.727 1 97.75 83 TRP A N 1
ATOM 669 C CA . TRP A 1 83 ? 3.279 -12.789 2.336 1 97.75 83 TRP A CA 1
ATOM 670 C C . TRP A 1 83 ? 4.719 -13.133 2.693 1 97.75 83 TRP A C 1
ATOM 672 O O . TRP A 1 83 ? 5.559 -12.242 2.855 1 97.75 83 TRP A O 1
ATOM 682 N N . GLY A 1 84 ? 4.926 -14.352 2.924 1 97.31 84 GLY A N 1
ATOM 683 C CA . GLY A 1 84 ? 6.254 -14.938 3.055 1 97.31 84 GLY A CA 1
ATOM 684 C C . GLY A 1 84 ? 6.582 -15.922 1.952 1 97.31 84 GLY A C 1
ATOM 685 O O . GLY A 1 84 ? 5.691 -16.609 1.441 1 97.31 84 GLY A O 1
ATOM 686 N N . LEU A 1 85 ? 7.809 -15.992 1.545 1 96.81 85 LEU A N 1
ATOM 687 C CA . LEU A 1 85 ? 8.328 -16.938 0.564 1 96.81 85 LEU A CA 1
ATOM 688 C C . LEU A 1 85 ? 9.461 -17.766 1.161 1 96.81 85 LEU A C 1
ATOM 690 O O . LEU A 1 85 ? 10.453 -17.234 1.643 1 96.81 85 LEU A O 1
ATOM 694 N N . GLY A 1 86 ? 9.289 -18.938 1.246 1 95.06 86 GLY A N 1
ATOM 695 C CA . GLY A 1 86 ? 10.273 -19.859 1.804 1 95.06 86 GLY A CA 1
ATOM 696 C C . GLY A 1 86 ? 9.875 -21.312 1.671 1 95.06 86 GLY A C 1
ATOM 697 O O . GLY A 1 86 ? 8.797 -21.625 1.159 1 95.06 86 GLY A O 1
ATOM 698 N N . PRO A 1 87 ? 10.883 -22.094 2.07 1 90.81 87 PRO A N 1
ATOM 699 C CA . PRO A 1 87 ? 10.555 -23.516 2.074 1 90.81 87 PRO A CA 1
ATOM 700 C C . PRO A 1 87 ? 9.438 -23.875 3.061 1 90.81 87 PRO A C 1
ATOM 702 O O . PRO A 1 87 ? 9.086 -23.047 3.91 1 90.81 87 PRO A O 1
ATOM 705 N N . ASP A 1 88 ? 8.766 -24.969 2.811 1 79.81 88 ASP A N 1
ATOM 706 C CA . ASP A 1 88 ? 7.699 -25.391 3.717 1 79.81 88 ASP A CA 1
ATOM 707 C C . ASP A 1 88 ? 8.234 -25.609 5.129 1 79.81 88 ASP A C 1
ATOM 709 O O . ASP A 1 88 ? 9.328 -26.156 5.312 1 79.81 88 ASP A O 1
ATOM 713 N N . GLY A 1 89 ? 7.438 -25.109 6.082 1 74 89 GLY A N 1
ATOM 714 C CA . GLY A 1 89 ? 7.699 -25.484 7.465 1 74 89 GLY A CA 1
ATOM 715 C C . GLY A 1 89 ? 8.633 -24.516 8.172 1 74 89 GLY A C 1
ATOM 716 O O . GLY A 1 89 ? 8.969 -24.719 9.344 1 74 89 GLY A O 1
ATOM 717 N N . VAL A 1 90 ? 9.242 -23.594 7.504 1 74.81 90 VAL A N 1
ATOM 718 C CA . VAL A 1 90 ? 10.18 -22.688 8.164 1 74.81 90 VAL A CA 1
ATOM 719 C C . VAL A 1 90 ? 9.695 -21.25 8.031 1 74.81 90 VAL A C 1
ATOM 721 O O . VAL A 1 90 ? 8.789 -20.969 7.242 1 74.81 90 VAL A O 1
ATOM 724 N N . ASP A 1 91 ? 10.273 -20.5 8.945 1 83.94 91 ASP A N 1
ATOM 725 C CA . ASP A 1 91 ? 10.055 -19.062 8.805 1 83.94 91 ASP A CA 1
ATOM 726 C C . ASP A 1 91 ? 10.531 -18.562 7.441 1 83.94 91 ASP A C 1
ATOM 728 O O . ASP A 1 91 ? 11.641 -18.875 7.012 1 83.94 91 ASP A O 1
ATOM 732 N N . SER A 1 92 ? 9.727 -17.891 6.719 1 90.12 92 SER A N 1
ATOM 733 C CA . SER A 1 92 ? 10.023 -17.406 5.375 1 90.12 92 SER A CA 1
ATOM 734 C C . SER A 1 92 ? 11.172 -16.406 5.387 1 90.12 92 SER A C 1
ATOM 736 O O . SER A 1 92 ? 11.094 -15.375 6.059 1 90.12 92 SER A O 1
ATOM 738 N N . PRO A 1 93 ? 12.25 -16.688 4.672 1 92.81 93 PRO A N 1
ATOM 739 C CA . PRO A 1 93 ? 13.375 -15.75 4.633 1 92.81 93 PRO A CA 1
ATOM 740 C C . PRO A 1 93 ? 13.062 -14.484 3.846 1 92.81 93 PRO A C 1
ATOM 742 O O . PRO A 1 93 ? 13.742 -13.469 4.008 1 92.81 93 PRO A O 1
ATOM 745 N N . ILE A 1 94 ? 12.125 -14.586 2.967 1 95.62 94 ILE A N 1
ATOM 746 C CA . ILE A 1 94 ? 11.688 -13.438 2.182 1 95.62 94 ILE A CA 1
ATOM 747 C C . ILE A 1 94 ? 10.25 -13.086 2.547 1 95.62 94 ILE A C 1
ATOM 749 O O . ILE A 1 94 ? 9.391 -13.961 2.615 1 95.62 94 ILE A O 1
ATOM 753 N N . LYS A 1 95 ? 10 -11.891 2.84 1 97.31 95 LYS A N 1
ATOM 754 C CA . LYS A 1 95 ? 8.672 -11.391 3.189 1 97.31 95 LYS A CA 1
ATOM 755 C C . LYS A 1 95 ? 8.367 -10.086 2.457 1 97.31 95 LYS A C 1
ATOM 757 O O . LYS A 1 95 ? 9.266 -9.281 2.203 1 97.31 95 LYS A O 1
ATOM 762 N N . GLY A 1 96 ? 7.164 -9.891 2.191 1 97.5 96 GLY A N 1
ATOM 763 C CA . GLY A 1 96 ? 6.727 -8.672 1.537 1 97.5 96 GLY A CA 1
ATOM 764 C C . GLY A 1 96 ? 5.277 -8.328 1.823 1 97.5 96 GLY A C 1
ATOM 765 O O . GLY A 1 96 ? 4.574 -9.078 2.504 1 97.5 96 GLY A O 1
ATOM 766 N N . THR A 1 97 ? 4.906 -7.191 1.433 1 98.25 97 THR A N 1
ATOM 767 C CA . THR A 1 97 ? 3.537 -6.691 1.504 1 98.25 97 THR A CA 1
ATOM 768 C C . THR A 1 97 ? 3.086 -6.16 0.146 1 98.25 97 THR A C 1
ATOM 770 O O . THR A 1 97 ? 3.832 -5.449 -0.529 1 98.25 97 THR A O 1
ATOM 773 N N . ASP A 1 98 ? 1.877 -6.555 -0.301 1 98.56 98 ASP A N 1
ATOM 774 C CA . ASP A 1 98 ? 1.314 -6.129 -1.579 1 98.56 98 ASP A CA 1
ATOM 775 C C . ASP A 1 98 ? 0.05 -5.301 -1.374 1 98.56 98 ASP A C 1
ATOM 777 O O . ASP A 1 98 ? -0.731 -5.562 -0.458 1 98.56 98 ASP A O 1
ATOM 781 N N . PHE A 1 99 ? -0.111 -4.344 -2.264 1 98.31 99 PHE A N 1
ATOM 782 C CA . PHE A 1 99 ? -1.316 -3.531 -2.371 1 98.31 99 PHE A CA 1
ATOM 783 C C . PHE A 1 99 ? -2.012 -3.77 -3.707 1 98.31 99 PHE A C 1
ATOM 785 O O . PHE A 1 99 ? -1.394 -3.643 -4.766 1 98.31 99 PHE A O 1
ATOM 792 N N . ALA A 1 100 ? -3.27 -4.109 -3.57 1 98.5 100 ALA A N 1
ATOM 793 C CA . ALA A 1 100 ? -4.035 -4.363 -4.789 1 98.5 100 ALA A CA 1
ATOM 794 C C . ALA A 1 100 ? -5.133 -3.32 -4.973 1 98.5 100 ALA A C 1
ATOM 796 O O . ALA A 1 100 ? -5.785 -2.918 -4.008 1 98.5 100 ALA A O 1
ATOM 797 N N . VAL A 1 101 ? -5.328 -2.904 -6.184 1 98.38 101 VAL A N 1
ATOM 798 C CA . VAL A 1 101 ? -6.52 -2.164 -6.59 1 98.38 101 VAL A CA 1
ATOM 799 C C . VAL A 1 101 ? -7.383 -3.035 -7.496 1 98.38 101 VAL A C 1
ATOM 801 O O . VAL A 1 101 ? -6.887 -3.621 -8.461 1 98.38 101 VAL A O 1
ATOM 804 N N . LEU A 1 102 ? -8.625 -3.061 -7.121 1 98.31 102 LEU A N 1
ATOM 805 C CA . LEU A 1 102 ? -9.547 -3.922 -7.852 1 98.31 102 LEU A CA 1
ATOM 806 C C . LEU A 1 102 ? -10.406 -3.105 -8.812 1 98.31 102 LEU A C 1
ATOM 808 O O . LEU A 1 102 ? -10.625 -1.91 -8.594 1 98.31 102 LEU A O 1
ATOM 812 N N . LYS A 1 103 ? -10.82 -3.678 -9.898 1 97.62 103 LYS A N 1
ATOM 813 C CA . LYS A 1 103 ? -11.875 -3.213 -10.805 1 97.62 103 LYS A CA 1
ATOM 814 C C . LYS A 1 103 ? -12.914 -4.301 -11.039 1 97.62 103 LYS A C 1
ATOM 816 O O . LYS A 1 103 ? -12.609 -5.344 -11.633 1 97.62 103 LYS A O 1
ATOM 821 N N . GLU A 1 104 ? -14.086 -4.047 -10.523 1 94.06 104 GLU A N 1
ATOM 822 C CA . GLU A 1 104 ? -15.18 -5.008 -10.656 1 94.06 104 GLU A CA 1
ATOM 823 C C . GLU A 1 104 ? -14.773 -6.375 -10.109 1 94.06 104 GLU A C 1
ATOM 825 O O . GLU A 1 104 ? -14.969 -7.398 -10.773 1 94.06 104 GLU A O 1
ATOM 830 N N . GLY A 1 105 ? -14.109 -6.352 -9.031 1 94.5 105 GLY A N 1
ATOM 831 C CA . GLY A 1 105 ? -13.797 -7.57 -8.305 1 94.5 105 GLY A CA 1
ATOM 832 C C . GLY A 1 105 ? -12.547 -8.266 -8.812 1 94.5 105 GLY A C 1
ATOM 833 O O . GLY A 1 105 ? -12.148 -9.305 -8.273 1 94.5 105 GLY A O 1
ATOM 834 N N . ARG A 1 106 ? -11.898 -7.715 -9.844 1 97.62 106 ARG A N 1
ATOM 835 C CA . ARG A 1 106 ? -10.68 -8.281 -10.414 1 97.62 106 ARG A CA 1
ATOM 836 C C . ARG A 1 106 ? -9.477 -7.387 -10.117 1 97.62 106 ARG A C 1
ATOM 838 O O . ARG A 1 106 ? -9.617 -6.168 -9.992 1 97.62 106 ARG A O 1
ATOM 845 N N . ILE A 1 107 ? -8.305 -8.016 -10.023 1 98.56 107 ILE A N 1
ATOM 846 C CA . ILE A 1 107 ? -7.102 -7.242 -9.719 1 98.56 107 ILE A CA 1
ATOM 847 C C . ILE A 1 107 ? -6.699 -6.41 -10.93 1 98.56 107 ILE A C 1
ATOM 849 O O . ILE A 1 107 ? -6.449 -6.953 -12.008 1 98.56 107 ILE A O 1
ATOM 853 N N . ARG A 1 108 ? -6.676 -5.133 -10.703 1 98.69 108 ARG A N 1
ATOM 854 C CA . ARG A 1 108 ? -6.262 -4.199 -11.742 1 98.69 108 ARG A CA 1
ATOM 855 C C . ARG A 1 108 ? -4.785 -3.84 -11.602 1 98.69 108 ARG A C 1
ATOM 857 O O . ARG A 1 108 ? -4.105 -3.586 -12.594 1 98.69 108 ARG A O 1
ATOM 864 N N . SER A 1 109 ? -4.309 -3.801 -10.391 1 98.69 109 SER A N 1
ATOM 865 C CA . SER A 1 109 ? -2.898 -3.488 -10.172 1 98.69 109 SER A CA 1
ATOM 866 C C . SER A 1 109 ? -2.41 -4.035 -8.836 1 98.69 109 SER A C 1
ATOM 868 O O . SER A 1 109 ? -3.184 -4.137 -7.879 1 98.69 109 SER A O 1
ATOM 870 N N . ILE A 1 110 ? -1.174 -4.449 -8.828 1 98.75 110 ILE A N 1
ATOM 871 C CA . ILE A 1 110 ? -0.457 -4.832 -7.617 1 98.75 110 ILE A CA 1
ATOM 872 C C . ILE A 1 110 ? 0.806 -3.984 -7.477 1 98.75 110 ILE A C 1
ATOM 874 O O . ILE A 1 110 ? 1.568 -3.83 -8.438 1 98.75 110 ILE A O 1
ATOM 878 N N . THR A 1 111 ? 0.956 -3.332 -6.41 1 98.69 111 THR A N 1
ATOM 879 C CA . THR A 1 111 ? 2.217 -2.729 -5.992 1 98.69 111 THR A CA 1
ATOM 880 C C . THR A 1 111 ? 2.795 -3.463 -4.789 1 98.69 111 THR A C 1
ATOM 882 O O . THR A 1 111 ? 2.17 -3.51 -3.727 1 98.69 111 THR A O 1
ATOM 885 N N . GLY A 1 112 ? 3.928 -4.008 -4.973 1 98.44 112 GLY A N 1
ATOM 886 C CA . GLY A 1 112 ? 4.539 -4.797 -3.914 1 98.44 112 GLY A CA 1
ATOM 887 C C . GLY A 1 112 ? 5.73 -4.109 -3.273 1 98.44 112 GLY A C 1
ATOM 888 O O . GLY A 1 112 ? 6.43 -3.334 -3.928 1 98.44 112 GLY A O 1
ATOM 889 N N . PHE A 1 113 ? 5.945 -4.438 -2.043 1 97.88 113 PHE A N 1
ATOM 890 C CA . PHE A 1 113 ? 7.113 -4.008 -1.277 1 97.88 113 PHE A CA 1
ATOM 891 C C . PHE A 1 113 ? 7.789 -5.199 -0.612 1 97.88 113 PHE A C 1
ATOM 893 O O . PHE A 1 113 ? 7.129 -6.176 -0.253 1 97.88 113 PHE A O 1
ATOM 900 N N . LEU A 1 114 ? 9.078 -5.086 -0.459 1 96.38 114 LEU A N 1
ATOM 901 C CA . LEU A 1 114 ? 9.836 -6.133 0.22 1 96.38 114 LEU A CA 1
ATOM 902 C C . LEU A 1 114 ? 10.109 -5.75 1.67 1 96.38 114 LEU A C 1
ATOM 904 O O . LEU A 1 114 ? 10.609 -4.652 1.942 1 96.38 114 LEU A O 1
ATOM 908 N N . ASP A 1 115 ? 9.773 -6.617 2.537 1 95.81 115 ASP A N 1
ATOM 909 C CA . ASP A 1 115 ? 9.914 -6.363 3.969 1 95.81 115 ASP A CA 1
ATOM 910 C C . ASP A 1 115 ? 11.156 -7.043 4.531 1 95.81 115 ASP A C 1
ATOM 912 O O . ASP A 1 115 ? 11.734 -6.578 5.52 1 95.81 115 ASP A O 1
ATOM 916 N N . GLN A 1 116 ? 11.445 -8.156 3.967 1 93.44 116 GLN A N 1
ATOM 917 C CA . GLN A 1 116 ? 12.617 -8.93 4.359 1 93.44 116 GLN A CA 1
ATOM 918 C C . GLN A 1 116 ? 13.227 -9.656 3.164 1 93.44 116 GLN A C 1
ATOM 920 O O . GLN A 1 116 ? 12.547 -10.422 2.484 1 93.44 116 GLN A O 1
ATOM 925 N N . VAL A 1 117 ? 14.438 -9.344 2.848 1 89.19 117 VAL A N 1
ATOM 926 C CA . VAL A 1 117 ? 15.195 -10.055 1.823 1 89.19 117 VAL A CA 1
ATOM 927 C C . VAL A 1 117 ? 16.531 -10.508 2.398 1 89.19 117 VAL A C 1
ATOM 929 O O . VAL A 1 117 ? 17.344 -9.68 2.84 1 89.19 117 VAL A O 1
ATOM 932 N N . PRO A 1 118 ? 16.688 -11.812 2.404 1 80.12 118 PRO A N 1
ATOM 933 C CA . PRO A 1 118 ? 17.969 -12.273 2.943 1 80.12 118 PRO A CA 1
ATOM 934 C C . PRO A 1 118 ? 19.172 -11.602 2.279 1 80.12 118 PRO A C 1
ATO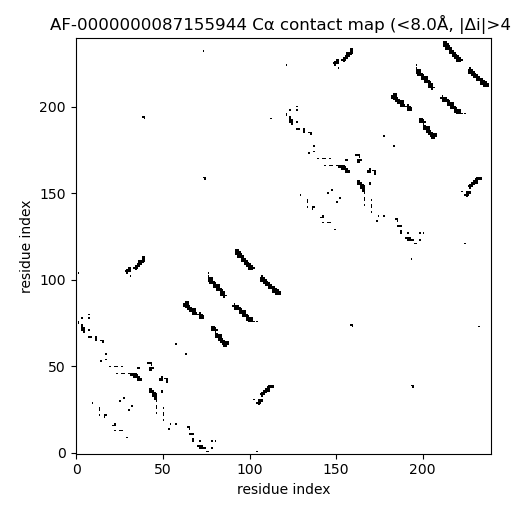M 936 O O . PRO A 1 118 ? 19.156 -11.367 1.069 1 80.12 118 PRO A O 1
ATOM 939 N N . GLY A 1 119 ? 20.109 -11.266 3.135 1 70.62 119 GLY A N 1
ATOM 940 C CA . GLY A 1 119 ? 21.375 -10.75 2.645 1 70.62 119 GLY A CA 1
ATOM 941 C C . GLY A 1 119 ? 21.281 -9.32 2.141 1 70.62 119 GLY A C 1
ATOM 942 O O . GLY A 1 119 ? 22.25 -8.781 1.606 1 70.62 119 GLY A O 1
ATOM 943 N N . ALA A 1 120 ? 20.234 -8.867 2.152 1 58.75 120 ALA A N 1
ATOM 944 C CA . ALA A 1 120 ? 20.125 -7.484 1.699 1 58.75 120 ALA A CA 1
ATOM 945 C C . ALA A 1 120 ? 21.016 -6.562 2.531 1 58.75 120 ALA A C 1
ATOM 947 O O . ALA A 1 120 ? 21.234 -6.812 3.717 1 58.75 120 ALA A O 1
ATOM 948 N N . MET B 1 1 ? 17.109 11.359 -7.516 1 65.19 1 MET B N 1
ATOM 949 C CA . MET B 1 1 ? 16.516 10.148 -6.953 1 65.19 1 MET B CA 1
ATOM 950 C C . MET B 1 1 ? 15.469 10.492 -5.898 1 65.19 1 MET B C 1
ATOM 952 O O . MET B 1 1 ? 15.648 11.438 -5.125 1 65.19 1 MET B O 1
ATOM 956 N N . THR B 1 2 ? 14.305 10.023 -6.18 1 77.31 2 THR B N 1
ATOM 957 C CA . THR B 1 2 ? 13.242 10.352 -5.238 1 77.31 2 THR B CA 1
ATOM 958 C C . THR B 1 2 ? 13.648 9.992 -3.812 1 77.31 2 THR B C 1
ATOM 960 O O . THR B 1 2 ? 14.141 8.891 -3.561 1 77.31 2 THR B O 1
ATOM 963 N N . ASP B 1 3 ? 13.609 10.93 -2.902 1 91.31 3 ASP B N 1
ATOM 964 C CA . ASP B 1 3 ? 13.852 10.727 -1.479 1 91.31 3 ASP B CA 1
ATOM 965 C C . ASP B 1 3 ? 12.562 10.352 -0.75 1 91.31 3 ASP B C 1
ATOM 967 O O . ASP B 1 3 ? 11.836 11.234 -0.28 1 91.31 3 ASP B O 1
ATOM 971 N N . HIS B 1 4 ? 12.305 9.086 -0.609 1 94.88 4 HIS B N 1
ATOM 972 C CA . HIS B 1 4 ? 11.055 8.562 -0.081 1 94.88 4 HIS B CA 1
ATOM 973 C C . HIS B 1 4 ? 10.883 8.914 1.393 1 94.88 4 HIS B C 1
ATOM 975 O O . HIS B 1 4 ? 9.773 9.211 1.84 1 94.88 4 HIS B O 1
ATOM 981 N N . ALA B 1 5 ? 12.023 8.938 2.086 1 95.31 5 ALA B N 1
ATOM 982 C CA . ALA B 1 5 ? 11.969 9.289 3.502 1 95.31 5 ALA B CA 1
ATOM 983 C C . ALA B 1 5 ? 11.539 10.742 3.686 1 95.31 5 ALA B C 1
ATOM 985 O O . ALA B 1 5 ? 10.773 11.055 4.598 1 95.31 5 ALA B O 1
ATOM 986 N N . THR B 1 6 ? 12.055 11.586 2.852 1 96.12 6 THR B N 1
ATOM 987 C CA . THR B 1 6 ? 11.695 12.992 2.92 1 96.12 6 THR B CA 1
ATOM 988 C C . THR B 1 6 ? 10.211 13.188 2.6 1 96.12 6 THR B C 1
ATOM 990 O O . THR B 1 6 ? 9.539 14.008 3.232 1 96.12 6 THR B O 1
ATOM 993 N N . ILE B 1 7 ? 9.727 12.438 1.65 1 97.19 7 ILE B N 1
ATOM 994 C CA . ILE B 1 7 ? 8.312 12.508 1.29 1 97.19 7 ILE B CA 1
ATOM 995 C C . ILE B 1 7 ? 7.453 12.125 2.492 1 97.19 7 ILE B C 1
ATOM 997 O O . ILE B 1 7 ? 6.492 12.82 2.826 1 97.19 7 ILE B O 1
ATOM 1001 N N . ALA B 1 8 ? 7.812 11.055 3.152 1 98.06 8 ALA B N 1
ATOM 1002 C CA . ALA B 1 8 ? 7.074 10.586 4.32 1 98.06 8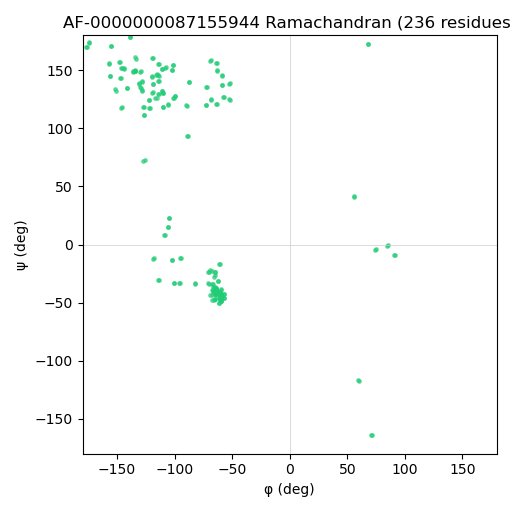 ALA B CA 1
ATOM 1003 C C . ALA B 1 8 ? 7.133 11.602 5.453 1 98.06 8 ALA B C 1
ATOM 1005 O O . ALA B 1 8 ? 6.129 11.859 6.117 1 98.06 8 ALA B O 1
ATOM 1006 N N . ARG B 1 9 ? 8.281 12.188 5.648 1 97.25 9 ARG B N 1
ATOM 1007 C CA . ARG B 1 9 ? 8.445 13.18 6.707 1 97.25 9 ARG B CA 1
ATOM 1008 C C . ARG B 1 9 ? 7.582 14.406 6.445 1 97.25 9 ARG B C 1
ATOM 1010 O O . ARG B 1 9 ? 6.926 14.914 7.359 1 97.25 9 ARG B O 1
ATOM 1017 N N . ARG B 1 10 ? 7.57 14.859 5.238 1 97.31 10 ARG B N 1
ATOM 1018 C CA . ARG B 1 10 ? 6.762 16.016 4.871 1 97.31 10 ARG B CA 1
ATOM 1019 C C . ARG B 1 10 ? 5.273 15.711 5.008 1 97.31 10 ARG B C 1
ATOM 1021 O O . ARG B 1 10 ? 4.488 16.578 5.387 1 97.31 10 ARG B O 1
ATOM 1028 N N . TYR B 1 11 ? 4.926 14.523 4.688 1 98.44 11 TYR B N 1
ATOM 1029 C CA . TYR B 1 11 ? 3.551 14.07 4.863 1 98.44 11 TYR B CA 1
ATOM 1030 C C . TYR B 1 11 ? 3.131 14.164 6.324 1 98.44 11 TYR B C 1
ATOM 1032 O O . TYR B 1 11 ? 2.078 14.727 6.641 1 98.44 11 TYR B O 1
ATOM 1040 N N . ILE B 1 12 ? 3.961 13.656 7.16 1 98.12 12 ILE B N 1
ATOM 1041 C CA . ILE B 1 12 ? 3.658 13.672 8.586 1 98.12 12 ILE B CA 1
ATOM 1042 C C . ILE B 1 12 ? 3.605 15.109 9.094 1 98.12 12 ILE B C 1
ATOM 1044 O O . ILE B 1 12 ? 2.746 15.461 9.906 1 98.12 12 ILE B O 1
ATOM 1048 N N . GLU B 1 13 ? 4.527 15.953 8.609 1 97.88 13 GLU B N 1
ATOM 1049 C CA . GLU B 1 13 ? 4.512 17.375 8.953 1 97.88 13 GLU B CA 1
ATOM 1050 C C . GLU B 1 13 ? 3.182 18.016 8.57 1 97.88 13 GLU B C 1
ATOM 1052 O O . GLU B 1 13 ? 2.629 18.812 9.328 1 97.88 13 GLU B O 1
ATOM 1057 N N . LEU B 1 14 ? 2.686 17.688 7.426 1 98.5 14 LEU B N 1
ATOM 1058 C CA . LEU B 1 14 ? 1.416 18.219 6.949 1 98.5 14 LEU B CA 1
ATOM 1059 C C . LEU B 1 14 ? 0.279 17.859 7.898 1 98.5 14 LEU B C 1
ATOM 1061 O O . LEU B 1 14 ? -0.516 18.719 8.281 1 98.5 14 LEU B O 1
ATOM 1065 N N . TRP B 1 15 ? 0.209 16.594 8.273 1 98.12 15 TRP B N 1
ATOM 1066 C CA . TRP B 1 15 ? -0.867 16.109 9.125 1 98.12 15 TRP B CA 1
ATOM 1067 C C . TRP B 1 15 ? -0.809 16.75 10.508 1 98.12 15 TRP B C 1
ATOM 1069 O O . TRP B 1 15 ? -1.823 16.828 11.203 1 98.12 15 TRP B O 1
ATOM 1079 N N . ASN B 1 16 ? 0.418 17.203 10.867 1 97.56 16 ASN B N 1
ATOM 1080 C CA . ASN B 1 16 ? 0.592 17.797 12.188 1 97.56 16 ASN B CA 1
ATOM 1081 C C . ASN B 1 16 ? 0.462 19.312 12.141 1 97.56 16 ASN B C 1
ATOM 1083 O O . ASN B 1 16 ? 0.445 19.969 13.188 1 97.56 16 ASN B O 1
ATOM 1087 N N . GLU B 1 17 ? 0.448 19.922 10.93 1 98.06 17 GLU B N 1
ATOM 1088 C CA . GLU B 1 17 ? 0.358 21.359 10.773 1 98.06 17 GLU B CA 1
ATOM 1089 C C . GLU B 1 17 ? -1.01 21.891 11.211 1 98.06 17 GLU B C 1
ATOM 1091 O O . GLU B 1 17 ? -2.035 21.484 10.656 1 98.06 17 GLU B O 1
ATOM 1096 N N . ARG B 1 18 ? -1.069 22.859 12.156 1 97 18 ARG B N 1
ATOM 1097 C CA . ARG B 1 18 ? -2.324 23.281 12.758 1 97 18 ARG B CA 1
ATOM 1098 C C . ARG B 1 18 ? -2.803 24.609 12.148 1 97 18 ARG B C 1
ATOM 1100 O O . ARG B 1 18 ? -3.955 25 12.344 1 97 18 ARG B O 1
ATOM 1107 N N . THR B 1 19 ? -1.948 25.281 11.438 1 97.56 19 THR B N 1
ATOM 1108 C CA . THR B 1 19 ? -2.309 26.531 10.797 1 97.56 19 THR B CA 1
ATOM 1109 C C . THR B 1 19 ? -2.863 26.297 9.398 1 97.56 19 THR B C 1
ATOM 1111 O O . THR B 1 19 ? -2.141 25.844 8.508 1 97.56 19 THR B O 1
ATOM 1114 N N . PRO B 1 20 ? -4.129 26.703 9.156 1 96.88 20 PRO B N 1
ATOM 1115 C CA . PRO B 1 20 ? -4.773 26.391 7.883 1 96.88 20 PRO B CA 1
ATOM 1116 C C . PRO B 1 20 ? -4.027 26.953 6.68 1 96.88 20 PRO B C 1
ATOM 1118 O O . PRO B 1 20 ? -3.857 26.266 5.668 1 96.88 20 PRO B O 1
ATOM 1121 N N . SER B 1 21 ? -3.604 28.188 6.812 1 97.5 21 SER B N 1
ATOM 1122 C CA . SER B 1 21 ? -2.908 28.797 5.684 1 97.5 21 SER B CA 1
ATOM 1123 C C . SER B 1 21 ? -1.596 28.078 5.391 1 97.5 21 SER B C 1
ATOM 1125 O O . SER B 1 21 ? -1.235 27.891 4.227 1 97.5 21 SER B O 1
ATOM 1127 N N . ARG B 1 22 ? -0.875 27.719 6.406 1 97.88 22 ARG B N 1
ATOM 1128 C CA . ARG B 1 22 ? 0.373 26.984 6.234 1 97.88 22 ARG B CA 1
ATOM 1129 C C . ARG B 1 22 ? 0.113 25.594 5.668 1 97.88 22 ARG B C 1
ATOM 1131 O O . ARG B 1 22 ? 0.877 25.109 4.828 1 97.88 22 ARG B O 1
ATOM 1138 N N . ARG B 1 23 ? -0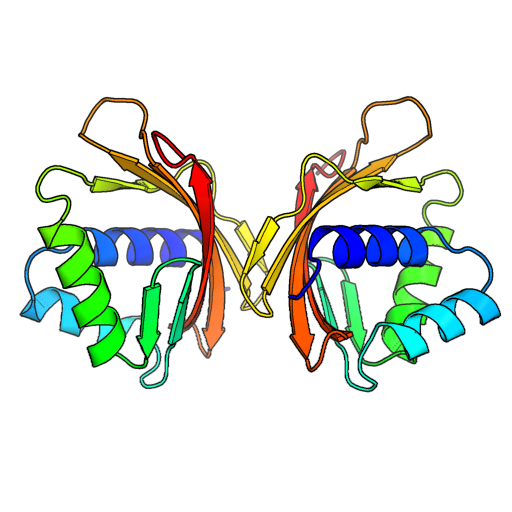.945 24.938 6.102 1 97.81 23 ARG B N 1
ATOM 1139 C CA . ARG B 1 23 ? -1.319 23.625 5.574 1 97.81 23 ARG B CA 1
ATOM 1140 C C . ARG B 1 23 ? -1.589 23.703 4.074 1 97.81 23 ARG B C 1
ATOM 1142 O O . ARG B 1 23 ? -1.145 22.844 3.316 1 97.81 23 ARG B O 1
ATOM 1149 N N . ARG B 1 24 ? -2.26 24.719 3.656 1 97.19 24 ARG B N 1
ATOM 1150 C CA . ARG B 1 24 ? -2.564 24.906 2.24 1 97.19 24 ARG B CA 1
ATOM 1151 C C . ARG B 1 24 ? -1.291 25.125 1.429 1 97.19 24 ARG B C 1
ATOM 1153 O O . ARG B 1 24 ? -1.183 24.641 0.298 1 97.19 24 ARG B O 1
ATOM 1160 N N . GLU B 1 25 ? -0.392 25.812 2.027 1 97.88 25 GLU B N 1
ATOM 1161 C CA . GLU B 1 25 ? 0.898 26 1.372 1 97.88 25 GLU B CA 1
ATOM 1162 C C . GLU B 1 25 ? 1.644 24.688 1.21 1 97.88 25 GLU B C 1
ATOM 1164 O O . GLU B 1 25 ? 2.184 24.391 0.139 1 97.88 25 GLU B O 1
ATOM 1169 N N . LEU B 1 26 ? 1.683 23.922 2.271 1 98 26 LEU B N 1
ATOM 1170 C CA . LEU B 1 26 ? 2.35 22.625 2.23 1 98 26 LEU B CA 1
ATOM 1171 C C . LEU B 1 26 ? 1.702 21.719 1.192 1 98 26 LEU B C 1
ATOM 1173 O O . LEU B 1 26 ? 2.398 21 0.463 1 98 26 LEU B O 1
ATOM 1177 N N . LEU B 1 27 ? 0.379 21.719 1.127 1 98.25 27 LEU B N 1
ATOM 1178 C CA . LEU B 1 27 ? -0.347 20.938 0.134 1 98.25 27 LEU B CA 1
ATOM 1179 C C . LEU B 1 27 ? 0.029 21.375 -1.28 1 98.25 27 LEU B C 1
ATOM 1181 O O . LEU B 1 27 ? 0.325 20.531 -2.131 1 98.25 27 LEU B O 1
ATOM 1185 N N . SER B 1 28 ? 0.048 22.625 -1.478 1 97.56 28 SER B N 1
ATOM 1186 C CA . SER B 1 28 ? 0.364 23.172 -2.797 1 97.56 28 SER B CA 1
ATOM 1187 C C . SER B 1 28 ? 1.778 22.797 -3.223 1 97.56 28 SER B C 1
ATOM 1189 O O . SER B 1 28 ? 2.033 22.547 -4.406 1 97.56 28 SER B O 1
ATOM 1191 N N . GLU B 1 29 ? 2.658 22.656 -2.326 1 97 29 GLU B N 1
ATOM 1192 C CA . GLU B 1 29 ? 4.066 22.375 -2.602 1 97 29 GLU B CA 1
ATOM 1193 C C . GLU B 1 29 ? 4.297 20.891 -2.852 1 97 29 GLU B C 1
ATOM 1195 O O . GLU B 1 29 ? 5.086 20.516 -3.719 1 97 29 GLU B O 1
ATOM 1200 N N . SER B 1 30 ? 3.547 20.078 -2.184 1 97.5 30 SER B N 1
ATOM 1201 C CA . SER B 1 30 ? 3.986 18.688 -2.1 1 97.5 30 SER B CA 1
ATOM 1202 C C . SER B 1 30 ? 2.971 17.75 -2.738 1 97.5 30 SER B C 1
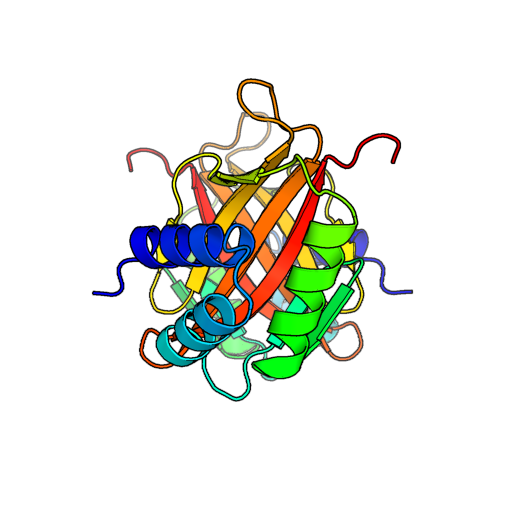ATOM 1204 O O . SER B 1 30 ? 3.26 16.562 -2.957 1 97.5 30 SER B O 1
ATOM 1206 N N . TRP B 1 31 ? 1.805 18.25 -3.029 1 98.5 31 TRP B N 1
ATOM 1207 C CA . TRP B 1 31 ? 0.739 17.438 -3.605 1 98.5 31 TRP B CA 1
ATOM 1208 C C . TRP B 1 31 ? 0.322 17.984 -4.969 1 98.5 31 TRP B C 1
ATOM 1210 O O . TRP B 1 31 ? 0.314 19.188 -5.191 1 98.5 31 TRP B O 1
ATOM 1220 N N . THR B 1 32 ? -0.027 17.078 -5.875 1 98.44 32 THR B N 1
ATOM 1221 C CA . THR B 1 32 ? -0.608 17.547 -7.129 1 98.44 32 THR B CA 1
ATOM 1222 C C . THR B 1 32 ? -1.996 18.125 -6.898 1 98.44 32 THR B C 1
ATOM 1224 O O . THR B 1 32 ? -2.658 17.812 -5.91 1 98.44 32 THR B O 1
ATOM 1227 N N . ALA B 1 33 ? -2.455 18.938 -7.762 1 97.62 33 ALA B N 1
ATOM 1228 C CA . ALA B 1 33 ? -3.715 19.641 -7.582 1 97.62 33 ALA B CA 1
ATOM 1229 C C . ALA B 1 33 ? -4.898 18.688 -7.562 1 97.62 33 ALA B C 1
ATOM 1231 O O . ALA B 1 33 ? -5.906 18.953 -6.902 1 97.62 33 ALA B O 1
ATOM 1232 N N . ASP B 1 34 ? -4.73 17.562 -8.211 1 97.44 34 ASP B N 1
ATOM 1233 C CA . ASP B 1 34 ? -5.809 16.578 -8.312 1 97.44 34 ASP B CA 1
ATOM 1234 C C . ASP B 1 34 ? -5.555 15.383 -7.398 1 97.44 34 ASP B C 1
ATOM 1236 O O . ASP B 1 34 ? -6.062 14.289 -7.645 1 97.44 34 ASP B O 1
ATOM 1240 N N . ALA B 1 35 ? -4.742 15.578 -6.363 1 98.25 35 ALA B N 1
ATOM 1241 C CA . ALA B 1 35 ? -4.367 14.492 -5.469 1 98.25 35 ALA B CA 1
ATOM 1242 C C . ALA B 1 35 ? -5.586 13.938 -4.73 1 98.25 35 ALA B C 1
ATOM 1244 O O . ALA B 1 35 ? -6.559 14.664 -4.508 1 98.25 35 ALA B O 1
ATOM 1245 N N . ARG B 1 36 ? -5.504 12.727 -4.441 1 98.12 36 ARG B N 1
ATOM 1246 C CA . ARG B 1 36 ? -6.586 12.055 -3.727 1 98.12 36 ARG B CA 1
ATOM 1247 C C . ARG B 1 36 ? -6.062 11.312 -2.502 1 98.12 36 ARG B C 1
ATOM 1249 O O . ARG B 1 36 ? -5.004 10.688 -2.559 1 98.12 36 ARG B O 1
ATOM 1256 N N . TYR B 1 37 ? -6.84 11.414 -1.461 1 98.69 37 TYR B N 1
ATOM 1257 C CA . TYR B 1 37 ? -6.609 10.648 -0.242 1 98.69 37 TYR B CA 1
ATOM 1258 C C . TYR B 1 37 ? -7.793 9.734 0.057 1 98.69 37 TYR B C 1
ATOM 1260 O O . TYR B 1 37 ? -8.945 10.164 0.009 1 98.69 37 TYR B O 1
ATOM 1268 N N . ILE B 1 38 ? -7.469 8.398 0.347 1 98.31 38 ILE B N 1
ATOM 1269 C CA . ILE B 1 38 ? -8.547 7.504 0.746 1 98.31 38 ILE B CA 1
ATOM 1270 C C . ILE B 1 38 ? -8.062 6.555 1.839 1 98.31 38 ILE B C 1
ATOM 1272 O O . ILE B 1 38 ? -6.918 6.086 1.795 1 98.31 38 ILE B O 1
ATOM 1276 N N . ASP B 1 39 ? -8.805 6.371 2.83 1 97.12 39 ASP B N 1
ATOM 1277 C CA . ASP B 1 39 ? -8.664 5.285 3.797 1 97.12 39 ASP B CA 1
ATOM 1278 C C . ASP B 1 39 ? -10.023 4.699 4.172 1 97.12 39 ASP B C 1
ATOM 1280 O O . ASP B 1 39 ? -11.047 5.102 3.625 1 97.12 39 ASP B O 1
ATOM 1284 N N . PRO B 1 40 ? -10.164 3.662 5.035 1 95.94 40 PRO B N 1
ATOM 1285 C CA . PRO B 1 40 ? -11.445 2.998 5.281 1 95.94 40 PRO B CA 1
ATOM 1286 C C . PRO B 1 40 ? -12.5 3.941 5.863 1 95.94 40 PRO B C 1
ATOM 1288 O O . PRO B 1 40 ? -13.703 3.672 5.762 1 95.94 40 PRO B O 1
ATOM 1291 N N . LEU B 1 41 ? -12.086 5.043 6.359 1 94.5 41 LEU B N 1
ATOM 1292 C CA . LEU B 1 41 ? -13 5.867 7.148 1 94.5 41 LEU B CA 1
ATOM 1293 C C . LEU B 1 41 ? -13.289 7.184 6.438 1 94.5 41 LEU B C 1
ATOM 1295 O O . LEU B 1 41 ? -14.375 7.746 6.594 1 94.5 41 LEU B O 1
ATOM 1299 N N . ILE B 1 42 ? -12.383 7.613 5.738 1 96.12 42 ILE B N 1
ATOM 1300 C CA . ILE B 1 42 ? -12.523 8.953 5.188 1 96.12 42 ILE B CA 1
ATOM 1301 C C . ILE B 1 42 ? -11.828 9.031 3.83 1 96.12 42 ILE B C 1
ATOM 1303 O O . ILE B 1 42 ? -10.984 8.188 3.512 1 96.12 42 ILE B O 1
ATOM 1307 N N . SER B 1 43 ? -12.219 9.984 2.98 1 97.56 43 SER B N 1
ATOM 1308 C CA . SER B 1 43 ? -11.578 10.305 1.706 1 97.56 43 SER B CA 1
ATOM 1309 C C . SER B 1 43 ? -11.656 11.797 1.405 1 97.56 43 SER B C 1
ATOM 1311 O O . SER B 1 43 ? -12.484 12.508 1.973 1 97.56 43 SER B O 1
ATOM 1313 N N . GLY B 1 44 ? -10.68 12.25 0.671 1 97.81 44 GLY B N 1
ATOM 1314 C CA . GLY B 1 44 ? -10.633 13.633 0.227 1 97.81 44 GLY B CA 1
ATOM 1315 C C . GLY B 1 44 ? -10 13.797 -1.14 1 97.81 44 GLY B C 1
ATOM 1316 O O . GLY B 1 44 ? -9.023 13.117 -1.465 1 97.81 44 GLY B O 1
ATOM 1317 N N . ASP B 1 45 ? -10.57 14.758 -1.902 1 98 45 ASP B N 1
ATOM 1318 C CA . ASP B 1 45 ? -10.086 15.016 -3.254 1 98 45 ASP B CA 1
ATOM 1319 C C . ASP B 1 45 ? -9.562 16.438 -3.387 1 98 45 ASP B C 1
ATOM 1321 O O . ASP B 1 45 ? -10.219 17.391 -2.963 1 98 45 ASP B O 1
ATOM 1325 N N . GLY B 1 46 ? -8.438 16.5 -4.078 1 98.12 46 GLY B N 1
ATOM 1326 C CA . GLY B 1 46 ? -7.848 17.828 -4.266 1 98.12 46 GLY B CA 1
ATOM 1327 C C . GLY B 1 46 ? -7.328 18.438 -2.975 1 98.12 46 GLY B C 1
ATOM 1328 O O . GLY B 1 46 ? -7.508 17.859 -1.897 1 98.12 46 GLY B O 1
ATOM 1329 N N . HIS B 1 47 ? -6.656 19.562 -3.158 1 98.38 47 HIS B N 1
ATOM 1330 C CA . HIS B 1 47 ? -6.066 20.234 -2.002 1 98.38 47 HIS B CA 1
ATOM 1331 C C . HIS B 1 47 ? -7.133 20.609 -0.98 1 98.38 47 HIS B C 1
ATOM 1333 O O . HIS B 1 47 ? -6.934 20.438 0.224 1 98.38 47 HIS B O 1
ATOM 1339 N N . GLU B 1 48 ? -8.258 21.047 -1.435 1 97.69 48 GLU B N 1
ATOM 1340 C CA . GLU B 1 48 ? -9.328 21.453 -0.525 1 97.69 48 GLU B CA 1
ATOM 1341 C C . GLU B 1 48 ? -9.867 20.266 0.259 1 97.69 48 GLU B C 1
ATOM 1343 O O . GLU B 1 48 ? -10.078 20.359 1.471 1 97.69 48 GLU B O 1
ATOM 1348 N N . GLY B 1 49 ? -10.141 19.203 -0.458 1 98.06 49 GLY B N 1
ATOM 1349 C CA . GLY B 1 49 ? -10.641 18.016 0.2 1 98.06 49 GLY B CA 1
ATOM 1350 C C . GLY B 1 49 ? -9.672 17.438 1.222 1 98.06 49 GLY B C 1
ATOM 1351 O O . GLY B 1 49 ? -10.078 17.047 2.316 1 98.06 49 GLY B O 1
ATOM 1352 N N . VAL B 1 50 ? -8.414 17.406 0.865 1 98.38 50 VAL B N 1
ATOM 1353 C CA . VAL B 1 50 ? -7.398 16.875 1.766 1 98.38 50 VAL B CA 1
ATOM 1354 C C . VAL B 1 50 ? -7.242 17.797 2.975 1 98.38 50 VAL B C 1
ATOM 1356 O O . VAL B 1 50 ? -7.133 17.312 4.109 1 98.38 50 VAL B O 1
ATOM 1359 N N . ASP B 1 51 ? -7.215 19.062 2.705 1 98.12 51 ASP B N 1
ATOM 1360 C CA . ASP B 1 51 ? -7.121 20.031 3.797 1 98.12 51 ASP B CA 1
ATOM 1361 C C . ASP B 1 51 ? -8.266 19.844 4.789 1 98.12 51 ASP B C 1
ATOM 1363 O O . ASP B 1 51 ? -8.055 19.828 6.004 1 98.12 51 ASP B O 1
ATOM 1367 N N . ALA B 1 52 ? -9.5 19.703 4.285 1 97.69 52 ALA B N 1
ATOM 1368 C CA . ALA B 1 52 ? -10.68 19.531 5.129 1 97.69 52 ALA B CA 1
ATOM 1369 C C . ALA B 1 52 ? -10.594 18.266 5.961 1 97.69 52 ALA B C 1
ATOM 1371 O O . ALA B 1 52 ? -10.992 18.25 7.129 1 97.69 52 ALA B O 1
ATOM 1372 N N . LEU B 1 53 ? -10.125 17.281 5.328 1 97.25 53 LEU B N 1
ATOM 1373 C CA . LEU B 1 53 ? -9.969 16 6.004 1 97.25 53 LEU B CA 1
ATOM 1374 C C . LEU B 1 53 ? -9 16.125 7.176 1 97.25 53 LEU B C 1
ATOM 1376 O O . LEU B 1 53 ? -9.273 15.617 8.266 1 97.25 53 LEU B O 1
ATOM 1380 N N . ILE B 1 54 ? -7.844 16.703 6.922 1 97.94 54 ILE B N 1
ATOM 1381 C CA . ILE B 1 54 ? -6.828 16.859 7.957 1 97.94 54 ILE B CA 1
ATOM 1382 C C . ILE B 1 54 ? -7.395 17.703 9.102 1 97.94 54 ILE B C 1
ATOM 1384 O O . ILE B 1 54 ? -7.238 17.344 10.273 1 97.94 54 ILE B O 1
ATOM 1388 N N . ALA B 1 55 ? -8.078 18.766 8.734 1 97.94 55 ALA B N 1
ATOM 1389 C CA . ALA B 1 55 ? -8.695 19.625 9.742 1 97.94 55 ALA B CA 1
ATOM 1390 C C . ALA B 1 55 ? -9.672 18.844 10.609 1 97.94 55 ALA B C 1
ATOM 1392 O O . ALA B 1 55 ? -9.703 19 11.828 1 97.94 55 ALA B O 1
ATOM 1393 N N . GLY B 1 56 ? -10.484 18.047 9.984 1 97.44 56 GLY B N 1
ATOM 1394 C CA . GLY B 1 56 ? -11.445 17.234 10.711 1 97.44 56 GLY B CA 1
ATOM 1395 C C . GLY B 1 56 ? -10.797 16.266 11.68 1 97.44 56 GLY B C 1
ATOM 1396 O O . GLY B 1 56 ? -11.25 16.125 12.82 1 97.44 56 GLY B O 1
ATOM 1397 N N . VAL B 1 57 ? -9.758 15.617 11.258 1 97.06 57 VAL B N 1
ATOM 1398 C CA . VAL B 1 57 ? -9.047 14.672 12.109 1 97.06 57 VAL B CA 1
ATOM 1399 C C . VAL B 1 57 ? -8.414 15.406 13.281 1 97.06 57 VAL B C 1
ATOM 1401 O O . VAL B 1 57 ? -8.484 14.945 14.422 1 97.06 57 VAL B O 1
ATOM 1404 N N . GLN B 1 58 ? -7.828 16.531 13.047 1 97.06 58 GLN B N 1
ATOM 1405 C CA . GLN B 1 58 ? -7.188 17.312 14.094 1 97.06 58 GLN B CA 1
ATOM 1406 C C . GLN B 1 58 ? -8.203 17.797 15.125 1 97.06 58 GLN B C 1
ATOM 1408 O O . GLN B 1 58 ? -7.902 17.875 16.312 1 97.06 58 GLN B O 1
ATOM 1413 N N . GLN B 1 59 ? -9.336 18.141 14.609 1 97.06 59 GLN B N 1
ATOM 1414 C CA . GLN B 1 59 ? -10.398 18.562 15.516 1 97.06 59 GLN B CA 1
ATOM 1415 C C . GLN B 1 59 ? -10.828 17.422 16.438 1 97.06 59 GLN B C 1
ATOM 1417 O O . GLN B 1 59 ? -11.109 17.641 17.609 1 97.06 59 GLN B O 1
ATOM 1422 N N . LYS B 1 60 ? -10.883 16.281 15.914 1 95.38 60 LYS B N 1
ATOM 1423 C CA . LYS B 1 60 ? -11.289 15.109 16.672 1 95.38 60 LYS B CA 1
ATOM 1424 C C . LYS B 1 60 ? -10.219 14.727 17.703 1 95.38 60 LYS B C 1
ATOM 1426 O O . LYS B 1 60 ? -10.539 14.219 18.781 1 95.38 60 LYS B O 1
ATOM 1431 N N . PHE B 1 61 ? -8.992 14.953 17.344 1 94.81 61 PHE B N 1
ATOM 1432 C CA . PHE B 1 61 ? -7.867 14.602 18.188 1 94.81 61 PHE B CA 1
ATOM 1433 C C . PHE B 1 61 ? -6.961 15.805 18.422 1 94.81 61 PHE B C 1
ATOM 1435 O O . PHE B 1 61 ? -5.797 15.797 18.016 1 94.81 61 PHE B O 1
ATOM 1442 N N . PRO B 1 62 ? -7.359 16.719 19.172 1 94 62 PRO B N 1
ATOM 1443 C CA . PRO B 1 62 ? -6.609 17.969 19.297 1 94 62 PRO B CA 1
ATOM 1444 C C . PRO B 1 62 ? -5.27 17.781 20.016 1 94 62 PRO B C 1
ATOM 1446 O O . PRO B 1 62 ? -4.32 18.531 19.75 1 94 62 PRO B O 1
ATOM 1449 N N . ASP B 1 63 ? -5.133 16.75 20.781 1 93 63 ASP B N 1
ATOM 1450 C CA . ASP B 1 63 ? -3.924 16.578 21.578 1 93 63 ASP B CA 1
ATOM 1451 C C . ASP B 1 63 ? -3.059 15.445 21.047 1 93 63 ASP B C 1
ATOM 1453 O O . ASP B 1 63 ? -2.09 15.039 21.688 1 93 63 ASP B O 1
ATOM 1457 N N . PHE B 1 64 ? -3.395 14.938 19.953 1 95.31 64 PHE B N 1
ATOM 1458 C CA . PHE B 1 64 ? -2.65 13.836 19.359 1 95.31 64 PHE B CA 1
ATOM 1459 C C . PHE B 1 64 ? -1.737 14.344 18.25 1 95.31 64 PHE B C 1
ATOM 1461 O O . PHE B 1 64 ? -2.002 15.383 17.641 1 95.31 64 PHE B O 1
ATOM 1468 N N . ARG B 1 65 ? -0.673 13.578 18.016 1 96.5 65 ARG B N 1
ATOM 1469 C CA . ARG B 1 65 ? 0.262 13.852 16.922 1 96.5 65 ARG B CA 1
ATOM 1470 C C . ARG B 1 65 ? 0.597 12.578 16.156 1 96.5 65 ARG B C 1
ATOM 1472 O O . ARG B 1 65 ? 0.666 11.492 16.734 1 96.5 65 ARG B O 1
ATOM 1479 N N . PHE B 1 66 ? 0.851 12.859 14.898 1 97.44 66 PHE B N 1
ATOM 1480 C CA . PHE B 1 66 ? 1.319 11.766 14.062 1 97.44 66 PHE B CA 1
ATOM 1481 C C . PHE B 1 66 ? 2.834 11.625 14.141 1 97.44 66 PHE B C 1
ATOM 1483 O O . PHE B 1 66 ? 3.553 12.633 14.188 1 97.44 66 PHE B O 1
ATOM 1490 N N . LYS B 1 67 ? 3.295 10.422 14.18 1 96.94 67 LYS B N 1
ATOM 1491 C CA . LYS B 1 67 ? 4.723 10.117 14.102 1 96.94 67 LYS B CA 1
ATOM 1492 C C . LYS B 1 67 ? 4.988 8.945 13.164 1 96.94 67 LYS B C 1
ATOM 1494 O O . LYS B 1 67 ? 4.156 8.047 13.039 1 96.94 67 LYS B O 1
ATOM 1499 N N . LEU B 1 68 ? 6.176 9.016 12.539 1 96.75 68 LEU B N 1
ATOM 1500 C CA . LEU B 1 68 ? 6.57 7.898 11.688 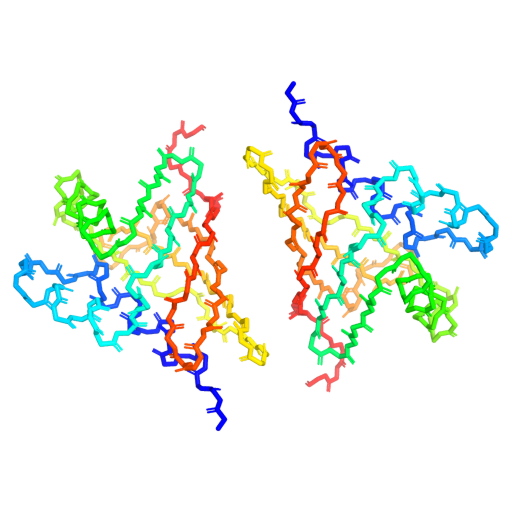1 96.75 68 LEU B CA 1
ATOM 1501 C C . LEU B 1 68 ? 6.949 6.68 12.523 1 96.75 68 LEU B C 1
ATOM 1503 O O . LEU B 1 68 ? 7.613 6.816 13.555 1 96.75 68 LEU B O 1
ATOM 1507 N N . LEU B 1 69 ? 6.465 5.59 12.102 1 95.69 69 LEU B N 1
ATOM 1508 C CA . LEU B 1 69 ? 6.887 4.324 12.688 1 95.69 69 LEU B CA 1
ATOM 1509 C C . LEU B 1 69 ? 7.812 3.566 11.75 1 95.69 69 LEU B C 1
ATOM 1511 O O . LEU B 1 69 ? 7.434 3.248 10.617 1 95.69 69 LEU B O 1
ATOM 1515 N N . GLY B 1 70 ? 9.023 3.273 12.18 1 94 70 GLY B N 1
ATOM 1516 C CA . GLY B 1 70 ? 9.984 2.584 11.328 1 94 70 GLY B CA 1
ATOM 1517 C C . GLY B 1 70 ? 10.516 3.447 10.203 1 94 70 GLY B C 1
ATOM 1518 O O . GLY B 1 70 ? 10.352 4.668 10.219 1 94 70 GLY B O 1
ATOM 1519 N N . GLU B 1 71 ? 11.133 2.791 9.203 1 94.31 71 GLU B N 1
ATOM 1520 C CA . GLU B 1 71 ? 11.734 3.506 8.086 1 94.31 71 GLU B CA 1
ATOM 1521 C C . GLU B 1 71 ? 10.828 3.467 6.855 1 94.31 71 GLU B C 1
ATOM 1523 O O . GLU B 1 71 ? 10.438 2.389 6.402 1 94.31 71 GLU B O 1
ATOM 1528 N N . PRO B 1 72 ? 10.562 4.676 6.375 1 96.06 72 PRO B N 1
ATOM 1529 C CA . PRO B 1 72 ? 9.844 4.684 5.098 1 96.06 72 PRO B CA 1
ATOM 1530 C C . PRO B 1 72 ? 10.602 3.955 3.988 1 96.06 72 PRO B C 1
ATOM 1532 O O . PRO B 1 72 ? 11.836 3.941 3.984 1 96.06 72 PRO B O 1
ATOM 1535 N N . ASN B 1 73 ? 9.852 3.328 3.145 1 94.62 73 ASN B N 1
ATOM 1536 C CA . ASN B 1 73 ? 10.484 2.697 1.988 1 94.62 73 ASN B CA 1
ATOM 1537 C C . ASN B 1 73 ? 9.719 3.004 0.702 1 94.62 73 ASN B C 1
ATOM 1539 O O . ASN B 1 73 ? 8.641 3.596 0.741 1 94.62 73 ASN B O 1
ATOM 1543 N N . GLY B 1 74 ? 10.469 2.799 -0.414 1 95.5 74 GLY B N 1
ATOM 1544 C CA . GLY B 1 74 ? 9.859 3.094 -1.703 1 95.5 74 GLY B CA 1
ATOM 1545 C C . GLY B 1 74 ? 10.766 2.764 -2.877 1 95.5 74 GLY B C 1
ATOM 1546 O O . GLY B 1 74 ? 11.914 2.354 -2.688 1 95.5 74 GLY B O 1
ATOM 1547 N N . PHE B 1 75 ? 10.234 2.816 -4.02 1 96.12 75 PHE B N 1
ATOM 1548 C CA . PHE B 1 75 ? 10.914 2.658 -5.305 1 96.12 75 PHE B CA 1
ATOM 1549 C C . PHE B 1 75 ? 10.18 3.424 -6.398 1 96.12 75 PHE B C 1
ATOM 1551 O O . PHE B 1 75 ? 8.945 3.4 -6.465 1 96.12 75 PHE B O 1
ATOM 1558 N N . GLY B 1 76 ? 10.977 4.152 -7.168 1 95.81 76 GLY B N 1
ATOM 1559 C CA . GLY B 1 76 ? 10.344 4.973 -8.18 1 95.81 76 GLY B CA 1
ATOM 1560 C C . GLY B 1 76 ? 9.367 5.988 -7.605 1 95.81 76 GLY B C 1
ATOM 1561 O O . GLY B 1 76 ? 9.742 6.797 -6.758 1 95.81 76 GLY B O 1
ATOM 1562 N N . ASP B 1 77 ? 8.078 5.809 -7.996 1 97.31 77 ASP B N 1
ATOM 1563 C CA . ASP B 1 77 ? 7.082 6.777 -7.562 1 97.31 77 ASP B CA 1
ATOM 1564 C C . ASP B 1 77 ? 6.195 6.199 -6.461 1 97.31 77 ASP B C 1
ATOM 1566 O O . ASP B 1 77 ? 5.105 6.715 -6.195 1 97.31 77 ASP B O 1
ATOM 1570 N N . HIS B 1 78 ? 6.652 5.125 -5.906 1 98.25 78 HIS B N 1
ATOM 1571 C CA . HIS B 1 78 ? 5.855 4.465 -4.879 1 98.25 78 HIS B CA 1
ATOM 1572 C C . HIS B 1 78 ? 6.508 4.602 -3.504 1 98.25 78 HIS B C 1
ATOM 1574 O O . HIS B 1 78 ? 7.703 4.355 -3.355 1 98.25 78 HIS B O 1
ATOM 1580 N N . VAL B 1 79 ? 5.762 4.977 -2.549 1 98.38 79 VAL B N 1
ATOM 1581 C CA . VAL B 1 79 ? 6.258 5.156 -1.188 1 98.38 79 VAL B CA 1
ATOM 1582 C C . VAL B 1 79 ? 5.336 4.438 -0.203 1 98.38 79 VAL B C 1
ATOM 1584 O O . VAL B 1 79 ? 4.113 4.496 -0.332 1 98.38 79 VAL B O 1
ATOM 1587 N N . ARG B 1 80 ? 5.895 3.791 0.742 1 98.62 80 ARG B N 1
ATOM 1588 C CA . ARG B 1 80 ? 5.168 3.164 1.839 1 98.62 80 ARG B CA 1
ATOM 1589 C C . ARG B 1 80 ? 5.754 3.566 3.188 1 98.62 80 ARG B C 1
ATOM 1591 O O . ARG B 1 80 ? 6.973 3.574 3.363 1 98.62 80 ARG B O 1
ATOM 1598 N N . PHE B 1 81 ? 4.922 3.891 4.09 1 98.38 81 PHE B N 1
ATOM 1599 C CA . PHE B 1 81 ? 5.367 4.242 5.434 1 98.38 81 PHE B CA 1
ATOM 1600 C C . PHE B 1 81 ? 4.246 4.031 6.449 1 98.38 81 PHE B C 1
ATOM 1602 O O . PHE B 1 81 ? 3.066 4.102 6.102 1 98.38 81 PHE B O 1
ATOM 1609 N N . SER B 1 82 ? 4.645 3.83 7.668 1 98 82 SER B N 1
ATOM 1610 C CA . SER B 1 82 ? 3.697 3.646 8.766 1 98 82 SER B CA 1
ATOM 1611 C C . SER B 1 82 ? 3.768 4.805 9.75 1 98 82 SER B C 1
ATOM 1613 O O . SER B 1 82 ? 4.789 5.488 9.844 1 98 82 SER B O 1
ATOM 1615 N N . TRP B 1 83 ? 2.645 4.945 10.414 1 97.69 83 TRP B N 1
ATOM 1616 C CA . TRP B 1 83 ? 2.541 6.066 11.344 1 97.69 83 TRP B CA 1
ATOM 1617 C C . TRP B 1 83 ? 1.738 5.676 12.578 1 97.69 83 TRP B C 1
ATOM 1619 O O . TRP B 1 83 ? 0.951 4.727 12.539 1 97.69 83 TRP B O 1
ATOM 1629 N N . GLY B 1 84 ? 2.041 6.297 13.625 1 97.25 84 GLY B N 1
ATOM 1630 C CA . GLY B 1 84 ? 1.257 6.254 14.852 1 97.25 84 GLY B CA 1
ATOM 1631 C C . GLY B 1 84 ? 0.628 7.59 15.203 1 97.25 84 GLY B C 1
ATOM 1632 O O . GLY B 1 84 ? 1.195 8.641 14.914 1 97.25 84 GLY B O 1
ATOM 1633 N N . LEU B 1 85 ? -0.542 7.578 15.773 1 96.75 85 LEU B N 1
ATOM 1634 C CA . LEU B 1 85 ? -1.26 8.75 16.266 1 96.75 85 LEU B CA 1
ATOM 1635 C C . LEU B 1 85 ? -1.55 8.617 17.766 1 96.75 85 LEU B C 1
ATOM 1637 O O . LEU B 1 85 ? -2.176 7.652 18.188 1 96.75 85 LEU B O 1
ATOM 1641 N N . GLY B 1 86 ? -1.055 9.43 18.484 1 95 86 GLY B N 1
ATOM 1642 C CA . GLY B 1 86 ? -1.237 9.414 19.922 1 95 86 GLY B CA 1
ATOM 1643 C C . GLY B 1 86 ? -0.625 10.625 20.609 1 95 86 GLY B C 1
ATOM 1644 O O . GLY B 1 86 ? -0.019 11.477 19.953 1 95 86 GLY B O 1
ATOM 1645 N N . PRO B 1 87 ? -0.947 10.609 21.906 1 90.69 87 PRO B N 1
ATOM 1646 C CA . PRO B 1 87 ? -0.312 11.688 22.672 1 90.69 87 PRO B CA 1
ATOM 1647 C C . PRO B 1 87 ? 1.21 11.57 22.703 1 90.69 87 PRO B C 1
ATOM 1649 O O . PRO B 1 87 ? 1.761 10.531 22.328 1 90.69 87 PRO B O 1
ATOM 1652 N N . ASP B 1 88 ? 1.864 12.68 22.922 1 79.56 88 ASP B N 1
ATOM 1653 C CA . ASP B 1 88 ? 3.322 12.656 22.984 1 79.56 88 ASP B CA 1
ATOM 1654 C C . ASP B 1 88 ? 3.805 11.719 24.094 1 79.56 88 ASP B C 1
ATOM 1656 O O . ASP B 1 88 ? 3.227 11.68 25.172 1 79.56 88 ASP B O 1
ATOM 1660 N N . GLY B 1 89 ? 4.836 10.961 23.734 1 73.31 89 GLY B N 1
ATOM 1661 C CA . GLY B 1 89 ? 5.551 10.219 24.75 1 73.31 89 GLY B CA 1
ATOM 1662 C C . GLY B 1 89 ? 4.996 8.828 24.984 1 73.31 89 GLY B C 1
ATOM 1663 O O . GLY B 1 89 ? 5.484 8.086 25.844 1 73.31 89 GLY B O 1
ATOM 1664 N N . VAL B 1 90 ? 3.889 8.469 24.438 1 74.69 90 VAL B N 1
ATOM 1665 C CA . VAL B 1 90 ? 3.318 7.152 24.688 1 74.69 90 VAL B CA 1
ATOM 1666 C C . VAL B 1 90 ? 3.217 6.375 23.375 1 74.69 90 VAL B C 1
ATOM 1668 O O . VAL B 1 90 ? 3.375 6.945 22.297 1 74.69 90 VAL B O 1
ATOM 1671 N N . ASP B 1 91 ? 3.098 5.078 23.609 1 83.81 91 ASP B N 1
ATOM 1672 C CA . ASP B 1 91 ? 2.795 4.238 22.453 1 83.81 91 ASP B CA 1
ATOM 1673 C C . ASP B 1 91 ? 1.502 4.684 21.766 1 83.81 91 ASP B C 1
ATOM 1675 O O . ASP B 1 91 ? 0.488 4.902 22.438 1 83.81 91 ASP B O 1
ATOM 1679 N N . SER B 1 92 ? 1.518 4.914 20.531 1 90.19 92 SER B N 1
ATOM 1680 C CA . SER B 1 92 ? 0.378 5.406 19.766 1 90.19 92 SER B CA 1
ATOM 1681 C C . SER B 1 92 ? -0.764 4.395 19.766 1 90.19 92 SER B C 1
ATOM 1683 O O . SER B 1 92 ? -0.589 3.252 19.344 1 90.19 92 SER B O 1
ATOM 1685 N N . PRO B 1 93 ? -1.938 4.77 20.266 1 92.88 93 PRO B N 1
ATOM 1686 C CA . PRO B 1 93 ? -3.076 3.848 20.266 1 92.88 93 PRO B CA 1
ATOM 1687 C C . PRO B 1 93 ? -3.631 3.584 18.875 1 92.88 93 PRO B C 1
ATOM 1689 O O . PRO B 1 93 ? -4.332 2.59 18.656 1 92.88 93 PRO B O 1
ATOM 1692 N N . ILE B 1 94 ? -3.402 4.492 18 1 95.62 94 ILE B N 1
ATOM 1693 C CA . ILE B 1 94 ? -3.832 4.344 16.609 1 95.62 94 ILE B CA 1
ATOM 1694 C C . ILE B 1 94 ? -2.609 4.238 15.703 1 95.62 94 ILE B C 1
ATOM 1696 O O . ILE B 1 94 ? -1.673 5.031 15.82 1 95.62 94 ILE B O 1
ATOM 1700 N N . LYS B 1 95 ? -2.561 3.285 14.883 1 97.25 95 LYS B N 1
ATOM 1701 C CA . LYS B 1 95 ? -1.473 3.062 13.93 1 97.25 95 LYS B CA 1
ATOM 1702 C C . LYS B 1 95 ? -2.012 2.738 12.539 1 97.25 95 LYS B C 1
ATOM 1704 O O . LYS B 1 95 ? -3.066 2.111 12.406 1 97.25 95 LYS B O 1
ATOM 1709 N N . GLY B 1 96 ? -1.294 3.113 11.594 1 97.44 96 GLY B N 1
ATOM 1710 C CA . GLY B 1 96 ? -1.668 2.828 10.219 1 97.44 96 GLY B CA 1
ATOM 1711 C C . GLY B 1 96 ? -0.483 2.789 9.273 1 97.44 96 GLY B C 1
ATOM 1712 O O . GLY B 1 96 ? 0.653 3.041 9.68 1 97.44 96 GLY B O 1
ATOM 1713 N N . THR B 1 97 ? -0.729 2.369 8.117 1 98.19 97 THR B N 1
ATOM 1714 C CA . THR B 1 97 ? 0.224 2.344 7.016 1 98.19 97 THR B CA 1
ATOM 1715 C C . THR B 1 97 ? -0.364 3.012 5.777 1 98.19 97 THR B C 1
ATOM 1717 O O . THR B 1 97 ? -1.52 2.77 5.422 1 98.19 97 THR B O 1
ATOM 1720 N N . ASP B 1 98 ? 0.406 3.92 5.148 1 98.56 98 ASP B N 1
ATOM 1721 C CA . ASP B 1 98 ? -0.023 4.637 3.949 1 98.56 98 ASP B CA 1
ATOM 1722 C C . ASP B 1 98 ? 0.845 4.266 2.748 1 98.56 98 ASP B C 1
ATOM 1724 O O . ASP B 1 98 ? 2.049 4.039 2.893 1 98.56 98 ASP B O 1
ATOM 1728 N N . PHE B 1 99 ? 0.191 4.266 1.599 1 98.25 99 PHE B N 1
ATOM 1729 C CA . PHE B 1 99 ? 0.831 4.098 0.299 1 98.25 99 PHE B CA 1
ATOM 1730 C C . PHE B 1 99 ? 0.644 5.344 -0.559 1 98.25 99 PHE B C 1
ATOM 1732 O O . PHE B 1 99 ? -0.483 5.801 -0.764 1 98.25 99 PHE B O 1
ATOM 1739 N N . ALA B 1 100 ? 1.783 5.816 -1.009 1 98.5 100 ALA B N 1
ATOM 1740 C CA . ALA B 1 100 ? 1.723 7.012 -1.845 1 98.5 100 ALA B CA 1
ATOM 1741 C C . ALA B 1 100 ? 2.176 6.707 -3.27 1 98.5 100 ALA B C 1
ATOM 1743 O O . ALA B 1 100 ? 3.133 5.957 -3.479 1 98.5 100 ALA B O 1
ATOM 1744 N N . VAL B 1 101 ? 1.515 7.277 -4.215 1 98.38 101 VAL B N 1
ATOM 1745 C CA . VAL B 1 101 ? 1.992 7.359 -5.59 1 98.38 101 VAL B CA 1
ATOM 1746 C C . VAL B 1 101 ? 2.354 8.805 -5.926 1 98.38 101 VAL B C 1
ATOM 1748 O O . VAL B 1 101 ? 1.563 9.719 -5.688 1 98.38 101 VAL B O 1
ATOM 1751 N N . LEU B 1 102 ? 3.535 8.906 -6.461 1 98.25 102 LEU B N 1
ATOM 1752 C CA . LEU B 1 102 ? 4.047 10.242 -6.75 1 98.25 102 LEU B CA 1
ATOM 1753 C C . LEU B 1 102 ? 3.926 10.562 -8.234 1 98.25 102 LEU B C 1
ATOM 1755 O O . LEU B 1 102 ? 3.895 9.648 -9.07 1 98.25 102 LEU B O 1
ATOM 1759 N N . LYS B 1 103 ? 3.766 11.797 -8.586 1 97.62 103 LYS B N 1
ATOM 1760 C CA . LYS B 1 103 ? 3.922 12.367 -9.922 1 97.62 103 LYS B CA 1
ATOM 1761 C C . LYS B 1 103 ? 4.883 13.555 -9.898 1 97.62 103 LYS B C 1
ATOM 1763 O O . LYS B 1 103 ? 4.59 14.586 -9.289 1 97.62 103 LYS B O 1
ATOM 1768 N N . GLU B 1 104 ? 6.012 13.344 -10.516 1 94.12 104 GLU B N 1
ATOM 1769 C CA . GLU B 1 104 ? 7.035 14.391 -10.562 1 94.12 104 GLU B CA 1
ATOM 1770 C C . GLU B 1 104 ? 7.406 14.852 -9.156 1 94.12 104 GLU B C 1
ATOM 1772 O O . GLU B 1 104 ? 7.453 16.062 -8.891 1 94.12 104 GLU B O 1
ATOM 1777 N N . GLY B 1 105 ? 7.516 13.922 -8.297 1 94.5 105 GLY B N 1
ATOM 1778 C CA . GLY B 1 105 ? 8.031 14.188 -6.965 1 94.5 105 GLY B CA 1
ATOM 1779 C C . GLY B 1 105 ? 6.965 14.68 -6 1 94.5 105 GLY B C 1
ATOM 1780 O O . GLY B 1 105 ? 7.25 14.93 -4.828 1 94.5 105 GLY B O 1
ATOM 1781 N N . ARG B 1 106 ? 5.719 14.828 -6.469 1 97.62 106 ARG B N 1
ATOM 1782 C CA . ARG B 1 106 ? 4.605 15.266 -5.637 1 97.62 106 ARG B CA 1
ATOM 1783 C C . ARG B 1 106 ? 3.609 14.133 -5.41 1 97.62 106 ARG B C 1
ATOM 1785 O O . ARG B 1 106 ? 3.459 13.258 -6.258 1 97.62 106 ARG B O 1
ATOM 1792 N N . ILE B 1 107 ? 2.924 14.188 -4.258 1 98.56 107 ILE B N 1
ATOM 1793 C CA . ILE B 1 107 ? 1.975 13.133 -3.938 1 98.56 107 ILE B CA 1
ATOM 1794 C C . ILE B 1 107 ? 0.735 13.266 -4.82 1 98.56 107 ILE B C 1
ATOM 1796 O O . ILE B 1 107 ? 0.063 14.297 -4.805 1 98.56 107 ILE B O 1
ATOM 1800 N N . ARG B 1 108 ? 0.513 12.227 -5.551 1 98.69 108 ARG B N 1
ATOM 1801 C CA . ARG B 1 108 ? -0.663 12.172 -6.414 1 98.69 108 ARG B CA 1
ATOM 1802 C C . ARG B 1 108 ? -1.809 11.43 -5.734 1 98.69 108 ARG B C 1
ATOM 1804 O O . ARG B 1 108 ? -2.979 11.742 -5.961 1 98.69 108 ARG B O 1
ATOM 1811 N N . SER B 1 109 ? -1.483 10.453 -4.941 1 98.62 109 SER B N 1
ATOM 1812 C CA . SER B 1 109 ? -2.521 9.719 -4.234 1 98.62 109 SER B CA 1
ATOM 1813 C C . SER B 1 109 ? -1.968 9.062 -2.973 1 98.62 109 SER B C 1
ATOM 1815 O O . SER B 1 109 ? -0.793 8.695 -2.922 1 98.62 109 SER B O 1
ATOM 1817 N N . ILE B 1 110 ? -2.801 9.016 -1.974 1 98.69 110 ILE B N 1
ATOM 1818 C CA . ILE B 1 110 ? -2.539 8.266 -0.748 1 98.69 110 ILE B CA 1
ATOM 1819 C C . ILE B 1 110 ? -3.65 7.246 -0.519 1 98.69 110 ILE B C 1
ATOM 1821 O O . ILE B 1 110 ? -4.836 7.578 -0.616 1 98.69 110 ILE B O 1
ATOM 1825 N N . THR B 1 111 ? -3.316 6.039 -0.382 1 98.69 111 THR B N 1
ATOM 1826 C CA . THR B 1 111 ? -4.199 5.004 0.139 1 98.69 111 THR B CA 1
ATOM 1827 C C . THR B 1 111 ? -3.74 4.547 1.522 1 98.69 111 THR B C 1
ATOM 1829 O O . THR B 1 111 ? -2.629 4.043 1.678 1 98.69 111 THR B O 1
ATOM 1832 N N . GLY B 1 112 ? -4.566 4.746 2.463 1 98.38 112 GLY B N 1
ATOM 1833 C CA . GLY B 1 112 ? -4.211 4.41 3.832 1 98.38 112 GLY B CA 1
ATOM 1834 C C . GLY B 1 112 ? -4.934 3.186 4.359 1 98.38 112 GLY B C 1
ATOM 1835 O O . GLY B 1 112 ? -6.059 2.9 3.947 1 98.38 112 GLY B O 1
ATOM 1836 N N . PHE B 1 113 ? -4.293 2.531 5.281 1 97.88 113 PHE B N 1
ATOM 1837 C CA . PHE B 1 113 ? -4.852 1.402 6.02 1 97.88 113 PHE B CA 1
ATOM 1838 C C . PHE B 1 113 ? -4.664 1.59 7.52 1 97.88 113 PHE B C 1
ATOM 1840 O O . PHE B 1 113 ? -3.688 2.201 7.957 1 97.88 113 PHE B O 1
ATOM 1847 N N . LEU B 1 114 ? -5.605 1.06 8.25 1 96.31 114 LEU B N 1
ATOM 1848 C CA . LEU B 1 114 ? -5.508 1.122 9.703 1 96.31 114 LEU B CA 1
ATOM 1849 C C . LEU B 1 114 ? -4.98 -0.192 10.273 1 96.31 114 LEU B C 1
ATOM 1851 O O . LEU B 1 114 ? -5.496 -1.264 9.945 1 96.31 114 LEU B O 1
ATOM 1855 N N . ASP B 1 115 ? -3.98 -0.089 11.062 1 95.75 115 ASP B N 1
ATOM 1856 C CA . ASP B 1 115 ? -3.32 -1.265 11.625 1 95.75 115 ASP B CA 1
ATOM 1857 C C . ASP B 1 115 ? -3.764 -1.512 13.062 1 95.75 115 ASP B C 1
ATOM 1859 O O . ASP B 1 115 ? -3.756 -2.65 13.539 1 95.75 115 ASP B O 1
ATOM 1863 N N . GLN B 1 116 ? -4.02 -0.444 13.727 1 93.19 116 GLN B N 1
ATOM 1864 C CA . GLN B 1 116 ? -4.48 -0.497 15.109 1 93.19 116 GLN B CA 1
ATOM 1865 C C . GLN B 1 116 ? -5.453 0.642 15.414 1 93.19 116 GLN B C 1
ATOM 1867 O O . GLN B 1 116 ? -5.113 1.814 15.234 1 93.19 116 GLN B O 1
ATOM 1872 N N . VAL B 1 117 ? -6.652 0.311 15.75 1 89 117 VAL B N 1
ATOM 1873 C CA . VAL B 1 117 ? -7.645 1.278 16.203 1 89 117 VAL B CA 1
ATOM 1874 C C . VAL B 1 117 ? -8.219 0.839 17.547 1 89 117 VAL B C 1
ATOM 1876 O O . VAL B 1 117 ? -8.781 -0.254 17.656 1 89 117 VAL B O 1
ATOM 1879 N N . PRO B 1 118 ? -7.988 1.702 18.516 1 79.94 118 PRO B N 1
ATOM 1880 C CA . PRO B 1 118 ? -8.531 1.312 19.812 1 79.94 118 PRO B CA 1
ATOM 1881 C C . PRO B 1 118 ? -10.016 0.951 19.75 1 79.94 118 PRO B C 1
ATOM 1883 O O . PRO B 1 118 ? -10.781 1.596 19.031 1 79.94 118 PRO B O 1
ATOM 1886 N N . GLY B 1 119 ? -10.328 -0.105 20.469 1 70.69 119 GLY B N 1
ATOM 1887 C CA . GLY B 1 119 ? -11.719 -0.489 20.625 1 70.69 119 GLY B CA 1
ATOM 1888 C C . GLY B 1 119 ? -12.312 -1.127 19.391 1 70.69 119 GLY B C 1
ATOM 1889 O O . GLY B 1 119 ? -13.508 -1.432 19.344 1 70.69 119 GLY B O 1
ATOM 1890 N N . ALA B 1 120 ? -11.609 -1.141 18.484 1 58.84 120 ALA B N 1
ATOM 1891 C CA . ALA B 1 120 ? -12.148 -1.774 17.281 1 58.84 120 ALA B CA 1
ATOM 1892 C C . ALA B 1 120 ? -12.539 -3.223 17.562 1 58.84 120 ALA B C 1
ATOM 1894 O O . ALA B 1 120 ? -11.93 -3.893 18.391 1 58.84 120 ALA B O 1
#

Secondary structure (DSSP, 8-state):
---HHHHHHHHHHHHH---HHHHHHHHHHHEEEEEEEE-SS-EEEHHHHHHHHHHHHHHH-TT-EEEEEEEEEEETTEEEEEEEEESTTS--SEEEEEEEEEETTEEEEEEEEEEE-TT-/---HHHHHHHHHHHHH---HHHHHHHHHHHEEEEEEEE-SS-EEEHHHHHHHHHHHHHHH-TT-EEEEEEEEEEETTEEEEEEEEESTTS--SEEEEEEEEEETTEEEEEEEEEEE-TT-

Organism: NCBI:txid2511166